Protein AF-A0A959IHV7-F1 (afdb_monomer)

Sequence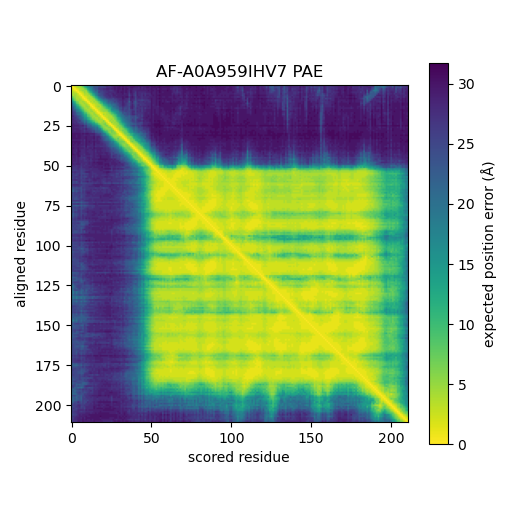 (211 aa):
MYIFSNYQVKSLLIGFLGTLFLLSSCSDSSNPGVEEAAALAAETEQMDVVGELALKNTSNDVYRYSTEIPEDWTETTHIADDGSVIINMYQEDKIASVDLPITIQSQPAIDHIDLYPKGLNTKFPYGENLRLSKYNGKVPVAGLWDEDKSRVFLLGNGEVWAYLLYPEDRPNGWEKDGFIFAQIAIDNFSSESYDEITADLKELQIWKPIA

Structure (mmCIF, N/CA/C/O backbone):
data_AF-A0A959IHV7-F1
#
_entry.id   AF-A0A959IHV7-F1
#
loop_
_atom_site.group_PDB
_atom_site.id
_atom_site.type_symbol
_atom_site.label_atom_id
_atom_site.label_alt_id
_atom_site.label_comp_id
_atom_site.label_asym_id
_atom_site.label_entity_id
_atom_site.label_seq_id
_atom_site.pdbx_PDB_ins_code
_atom_site.Cartn_x
_atom_site.Cartn_y
_atom_site.Cartn_z
_atom_site.occupancy
_atom_site.B_iso_or_equiv
_atom_site.auth_seq_id
_atom_site.auth_comp_id
_atom_site.auth_asym_id
_atom_site.auth_atom_id
_atom_site.pdbx_PDB_model_num
ATOM 1 N N . MET A 1 1 ? -0.181 27.795 21.633 1.00 45.97 1 MET A N 1
ATOM 2 C CA . MET A 1 1 ? 0.599 28.076 22.858 1.00 45.97 1 MET A CA 1
ATOM 3 C C . MET A 1 1 ? -0.199 27.536 24.026 1.00 45.97 1 MET A C 1
ATOM 5 O O . MET A 1 1 ? -1.259 28.084 24.239 1.00 45.97 1 MET A O 1
ATOM 9 N N . TYR A 1 2 ? 0.237 26.445 24.663 1.00 25.25 2 TYR A N 1
ATOM 10 C CA . TYR A 1 2 ? -0.016 26.039 26.057 1.00 25.25 2 TYR A CA 1
ATOM 11 C C . TYR A 1 2 ? 0.745 24.727 26.330 1.00 25.25 2 TYR A C 1
ATOM 13 O O . TYR A 1 2 ? 1.120 24.007 25.408 1.00 25.25 2 TYR A O 1
ATOM 21 N N . ILE A 1 3 ? 1.035 24.530 27.612 1.00 41.53 3 ILE A N 1
ATOM 22 C CA . ILE A 1 3 ? 1.997 23.633 28.265 1.00 41.53 3 ILE A CA 1
ATOM 23 C C . ILE A 1 3 ? 1.289 22.357 28.752 1.00 41.53 3 ILE A C 1
ATOM 25 O O . ILE A 1 3 ? 0.173 22.462 29.244 1.00 41.53 3 ILE A O 1
ATOM 29 N N . PHE A 1 4 ? 1.979 21.211 28.765 1.00 27.86 4 PHE A N 1
ATOM 30 C CA . PHE A 1 4 ? 1.730 20.083 29.686 1.00 27.86 4 PHE A CA 1
ATOM 31 C C . PHE A 1 4 ? 3.111 19.519 30.073 1.00 27.86 4 PHE A C 1
ATOM 33 O O . PHE A 1 4 ? 3.876 19.147 29.192 1.00 27.86 4 PHE A O 1
ATOM 40 N N . SER A 1 5 ? 3.652 19.700 31.284 1.00 29.56 5 SER A N 1
ATOM 41 C CA . SER A 1 5 ? 3.271 19.235 32.633 1.00 29.56 5 SER A CA 1
ATOM 42 C C . SER A 1 5 ? 3.217 17.711 32.787 1.00 29.56 5 SER A C 1
ATOM 44 O O . SER A 1 5 ? 2.340 17.047 32.248 1.00 29.56 5 SER A O 1
ATOM 46 N N . ASN A 1 6 ? 4.171 17.208 33.579 1.00 40.00 6 ASN A N 1
ATOM 47 C CA . ASN A 1 6 ? 4.365 15.831 34.034 1.00 40.00 6 ASN A CA 1
ATOM 48 C C . ASN A 1 6 ? 3.137 15.246 34.747 1.00 40.00 6 ASN A C 1
ATOM 50 O O . ASN A 1 6 ? 2.548 15.928 35.583 1.00 40.00 6 ASN A O 1
ATOM 54 N N . TYR A 1 7 ? 2.890 13.945 34.559 1.00 31.47 7 TYR A N 1
ATOM 55 C CA . TYR A 1 7 ? 2.256 13.099 35.574 1.00 31.47 7 TYR A CA 1
ATOM 56 C C . TYR A 1 7 ? 2.937 11.723 35.645 1.00 31.47 7 TYR A C 1
ATOM 58 O O . TYR A 1 7 ? 2.931 10.942 34.700 1.00 31.47 7 TYR A O 1
ATOM 66 N N . GLN A 1 8 ? 3.539 11.460 36.805 1.00 41.00 8 GLN A N 1
ATOM 67 C CA . GLN A 1 8 ? 3.890 10.140 37.320 1.00 41.00 8 GLN A CA 1
ATOM 68 C C . GLN A 1 8 ? 2.661 9.580 38.040 1.00 41.00 8 GLN A C 1
ATOM 70 O O . GLN A 1 8 ? 2.076 10.287 38.860 1.00 41.00 8 GLN A O 1
ATOM 75 N N . VAL A 1 9 ? 2.327 8.308 37.824 1.00 39.03 9 VAL A N 1
ATOM 76 C CA . VAL A 1 9 ? 1.454 7.565 38.742 1.00 39.03 9 VAL A CA 1
ATOM 77 C C . VAL A 1 9 ? 2.178 6.296 39.169 1.00 39.03 9 VAL A C 1
ATOM 79 O O . VAL A 1 9 ? 2.235 5.302 38.455 1.00 39.03 9 VAL A O 1
ATOM 82 N N . LYS A 1 10 ? 2.748 6.361 40.375 1.00 39.81 10 LYS A N 1
ATOM 83 C CA . LYS A 1 10 ? 2.958 5.193 41.228 1.00 39.81 10 LYS A CA 1
ATOM 84 C C . LYS A 1 10 ? 1.588 4.779 41.761 1.00 39.81 10 LYS A C 1
ATOM 86 O O . LYS A 1 10 ? 0.888 5.626 42.308 1.00 39.81 10 LYS A O 1
ATOM 91 N N . SER A 1 11 ? 1.247 3.497 41.682 1.00 41.91 11 SER A N 1
ATOM 92 C CA . SER A 1 11 ? 0.243 2.922 42.574 1.00 41.91 11 SER A CA 1
ATOM 93 C C . SER A 1 11 ? 0.788 1.651 43.207 1.00 41.91 11 SER A C 1
ATOM 95 O O . SER A 1 11 ? 1.311 0.759 42.544 1.00 41.91 11 SER A O 1
ATOM 97 N N . LEU A 1 12 ? 0.718 1.674 44.529 1.00 46.09 12 LEU A N 1
ATOM 98 C CA . LEU A 1 12 ? 1.180 0.728 45.522 1.00 46.09 12 LEU A CA 1
ATOM 99 C C . LEU A 1 12 ? -0.080 0.396 46.327 1.00 46.09 12 LEU A C 1
ATOM 101 O O . LEU A 1 12 ? -0.652 1.306 46.920 1.00 46.09 12 LEU A O 1
ATOM 105 N N . LEU A 1 13 ? -0.526 -0.860 46.352 1.00 41.50 13 LEU A N 1
ATOM 106 C CA . LEU A 1 13 ? -1.513 -1.334 47.330 1.00 41.50 13 LEU A CA 1
ATOM 107 C C . LEU A 1 13 ? -1.223 -2.808 47.641 1.00 41.50 13 LEU A C 1
ATOM 109 O O . LEU A 1 13 ? -1.302 -3.658 46.765 1.00 41.50 13 LEU A O 1
ATOM 113 N N . ILE A 1 14 ? -0.539 -3.058 48.760 1.00 50.06 14 ILE A N 1
ATOM 114 C CA . ILE A 1 14 ? -1.091 -3.430 50.079 1.00 50.06 14 ILE A CA 1
ATOM 115 C C . ILE A 1 14 ? -1.406 -4.928 50.131 1.00 50.06 14 ILE A C 1
ATOM 117 O O . ILE A 1 14 ? -2.449 -5.398 49.691 1.00 50.06 14 ILE A O 1
ATOM 121 N N . GLY A 1 15 ? -0.471 -5.664 50.734 1.00 40.19 15 GLY A N 1
ATOM 122 C CA . GLY A 1 15 ? -0.768 -6.940 51.360 1.00 40.19 15 GLY A CA 1
ATOM 123 C C . GLY A 1 15 ? -1.517 -6.710 52.671 1.00 40.19 15 GLY A C 1
ATOM 124 O O . GLY A 1 15 ? -1.180 -5.805 53.435 1.00 40.19 15 GLY A O 1
ATOM 125 N N . PHE A 1 16 ? -2.505 -7.559 52.942 1.00 51.59 16 PHE A N 1
ATOM 126 C CA . PHE A 1 16 ? -3.022 -7.755 54.287 1.00 51.59 16 PHE A CA 1
ATOM 127 C C . PHE A 1 16 ? -3.097 -9.248 54.595 1.00 51.59 16 PHE A C 1
ATOM 129 O O . PHE A 1 16 ? -3.676 -10.049 53.866 1.00 51.59 16 PHE A O 1
ATOM 136 N N . LEU A 1 17 ? -2.422 -9.573 55.687 1.00 50.62 17 LEU A N 1
ATOM 137 C CA . LEU A 1 17 ? -2.339 -10.839 56.386 1.00 50.62 17 LEU A CA 1
ATOM 138 C C . LEU A 1 17 ? -3.587 -10.968 57.281 1.00 50.62 17 LEU A C 1
ATOM 140 O O . LEU A 1 17 ? -3.951 -9.983 57.920 1.00 50.62 17 LEU A O 1
ATOM 144 N N . GLY A 1 18 ? -4.162 -12.165 57.435 1.00 40.41 18 GLY A N 1
ATOM 145 C CA . GLY A 1 18 ? -4.804 -12.512 58.711 1.00 40.41 18 GLY A CA 1
ATOM 146 C C . GLY A 1 18 ? -6.145 -13.254 58.696 1.00 40.41 18 GLY A C 1
ATOM 147 O O . GLY A 1 18 ? -7.202 -12.642 58.670 1.00 40.41 18 GLY A O 1
ATOM 148 N N . THR A 1 19 ? -6.032 -14.566 58.921 1.00 48.91 19 THR A N 1
ATOM 149 C CA . THR A 1 19 ? -6.685 -15.296 60.031 1.00 48.91 19 THR A CA 1
ATOM 150 C C . THR A 1 19 ? -8.164 -15.713 59.920 1.00 48.91 19 THR A C 1
ATOM 152 O O . THR A 1 19 ? -9.081 -14.975 60.254 1.00 48.91 19 THR A O 1
ATOM 155 N N . LEU A 1 20 ? -8.332 -17.001 59.588 1.00 46.75 20 LEU A N 1
ATOM 156 C CA . LEU A 1 20 ? -8.980 -18.049 60.398 1.00 46.75 20 LEU A CA 1
ATOM 157 C C . LEU A 1 20 ? -10.341 -17.723 61.056 1.00 46.75 20 LEU A C 1
ATOM 159 O O . LEU A 1 20 ? -10.396 -17.150 62.141 1.00 46.75 20 LEU A O 1
ATOM 163 N N . PHE A 1 21 ? -11.417 -18.283 60.493 1.00 48.50 21 PHE A N 1
ATOM 164 C CA . PHE A 1 21 ? -12.592 -18.693 61.266 1.00 48.50 21 PHE A CA 1
ATOM 165 C C . PHE A 1 21 ? -12.868 -20.184 61.055 1.00 48.50 21 PHE A C 1
ATOM 167 O O . PHE A 1 21 ? -12.891 -20.692 59.935 1.00 48.50 21 PHE A O 1
ATOM 174 N N . LEU A 1 22 ? -13.006 -20.871 62.185 1.00 52.06 22 LEU A N 1
ATOM 175 C CA . LEU A 1 22 ? -13.242 -22.298 62.333 1.00 52.06 22 LEU A CA 1
ATOM 176 C C . LEU A 1 22 ? -14.693 -22.666 61.993 1.00 52.06 22 LEU A C 1
ATOM 178 O O . LEU A 1 22 ? -15.633 -22.043 62.473 1.00 52.06 22 LEU A O 1
ATOM 182 N N . LEU A 1 23 ? -14.810 -23.727 61.197 1.00 57.75 23 LEU A N 1
ATOM 183 C CA . LEU A 1 23 ? -15.754 -24.847 61.273 1.00 57.75 23 LEU A CA 1
ATOM 184 C C . LEU A 1 23 ? -17.041 -24.656 62.105 1.00 57.75 23 LEU A C 1
ATOM 186 O O . LEU A 1 23 ? -17.023 -24.666 63.335 1.00 57.75 23 LEU A O 1
ATOM 190 N N . SER A 1 24 ? -18.183 -24.734 61.420 1.00 51.16 24 SER A N 1
ATOM 191 C CA . SER A 1 24 ? -19.335 -25.483 61.926 1.00 51.16 24 SER A CA 1
ATOM 192 C C . SER A 1 24 ? -19.825 -26.454 60.863 1.00 51.16 24 SER A C 1
ATOM 194 O O . SER A 1 24 ? -20.201 -26.079 59.757 1.00 51.16 24 SER A O 1
ATOM 196 N N . SER A 1 25 ? -19.736 -27.722 61.242 1.00 47.47 25 SER A N 1
ATOM 197 C CA . SER A 1 25 ? -20.226 -28.894 60.542 1.00 47.47 25 SER A CA 1
ATOM 198 C C . SER A 1 25 ? -21.749 -28.956 60.655 1.00 47.47 25 SER A C 1
ATOM 200 O O . SER A 1 25 ? -22.285 -28.904 61.761 1.00 47.47 25 SER A O 1
ATOM 202 N N . CYS A 1 26 ? -22.439 -29.124 59.533 1.00 51.66 26 CYS A N 1
ATOM 203 C CA . CYS A 1 26 ? -23.663 -29.913 59.490 1.00 51.66 26 CYS A CA 1
ATOM 204 C C . CYS A 1 26 ? -23.566 -30.828 58.277 1.00 51.66 26 CYS A C 1
ATOM 206 O O . CYS A 1 26 ? -23.638 -30.402 57.128 1.00 51.66 26 CYS A O 1
ATOM 208 N N . SER A 1 27 ? -23.321 -32.094 58.590 1.00 51.31 27 SER A N 1
ATOM 209 C CA . SER A 1 27 ? -23.552 -33.231 57.725 1.00 51.31 27 SER A CA 1
ATOM 210 C C . SER A 1 27 ? -25.030 -33.287 57.367 1.00 51.31 27 SER A C 1
ATOM 212 O O . SER A 1 27 ? -25.853 -33.464 58.265 1.00 51.31 27 SER A O 1
ATOM 214 N N . ASP A 1 28 ? -25.355 -33.232 56.082 1.00 42.47 28 ASP A N 1
ATOM 215 C CA . ASP A 1 28 ? -26.493 -34.001 55.618 1.00 42.47 28 ASP A CA 1
ATOM 216 C C . ASP A 1 28 ? -26.194 -34.665 54.280 1.00 42.47 28 ASP A C 1
ATOM 218 O O . ASP A 1 28 ? -25.441 -34.176 53.437 1.00 42.47 28 ASP A O 1
ATOM 222 N N . SER A 1 29 ? -26.690 -35.884 54.207 1.00 49.41 29 SER A N 1
ATOM 223 C CA . SER A 1 29 ? -26.333 -36.921 53.261 1.00 49.41 29 SER A CA 1
ATOM 224 C C . SER A 1 29 ? -27.076 -36.774 51.932 1.00 49.41 29 SER A C 1
ATOM 226 O O . SER A 1 29 ? -28.139 -36.169 51.866 1.00 49.41 29 SER A O 1
ATOM 228 N N . SER A 1 30 ? -26.534 -37.437 50.906 1.00 44.84 30 SER A N 1
ATOM 229 C CA . SER A 1 30 ? -27.127 -37.749 49.593 1.00 44.84 30 SER A CA 1
ATOM 230 C C . SER A 1 30 ? -27.072 -36.671 48.492 1.00 44.84 30 SER A C 1
ATOM 232 O O . SER A 1 30 ? -27.963 -3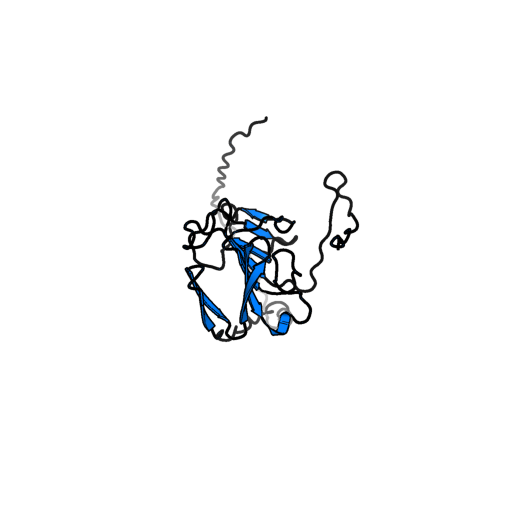5.857 48.305 1.00 44.84 30 SER A O 1
ATOM 234 N N . ASN A 1 31 ? -26.018 -36.772 47.677 1.00 47.00 31 ASN A N 1
ATOM 235 C CA . ASN A 1 31 ? -26.024 -36.480 46.236 1.00 47.00 31 ASN A CA 1
ATOM 236 C C . ASN A 1 31 ? -25.908 -37.862 45.530 1.00 47.00 31 ASN A C 1
ATOM 238 O O . ASN A 1 31 ? -25.351 -38.764 46.169 1.00 47.00 31 ASN A O 1
ATOM 242 N N . PRO A 1 32 ? -26.362 -38.097 44.277 1.00 46.50 32 PRO A N 1
ATOM 243 C CA . PRO A 1 32 ? -26.169 -37.186 43.149 1.00 46.50 32 PRO A CA 1
ATOM 244 C C . PRO A 1 32 ? -27.375 -37.040 42.200 1.00 46.50 32 PRO A C 1
ATOM 246 O O . PRO A 1 32 ? -28.071 -38.000 41.885 1.00 46.50 32 PRO A O 1
ATOM 249 N N . GLY A 1 33 ? -27.570 -35.836 41.669 1.00 38.50 33 GLY A N 1
ATOM 250 C CA . GLY A 1 33 ? -28.536 -35.587 40.596 1.00 38.50 33 GLY A CA 1
ATOM 251 C C . GLY A 1 33 ? -28.433 -34.171 40.045 1.00 38.50 33 GLY A C 1
ATOM 252 O O . GLY A 1 33 ? -29.429 -33.463 39.986 1.00 38.50 33 GLY A O 1
ATOM 253 N N . VAL A 1 34 ? -27.214 -33.733 39.722 1.00 46.78 34 VAL A N 1
ATOM 254 C CA . VAL A 1 34 ? -26.967 -32.469 39.018 1.00 46.78 34 VAL A CA 1
ATOM 255 C C . VAL A 1 34 ? -26.665 -32.824 37.569 1.00 46.78 34 VAL A C 1
ATOM 257 O O . VAL A 1 34 ? -25.540 -33.188 37.243 1.00 46.78 34 VAL A O 1
ATOM 260 N N . GLU A 1 35 ? -27.680 -32.749 36.717 1.00 53.34 35 GLU A N 1
ATOM 261 C CA . GLU A 1 35 ? -27.545 -32.908 35.268 1.00 53.34 35 GLU A CA 1
ATOM 262 C C . GLU A 1 35 ? -28.358 -31.815 34.558 1.00 53.34 35 GLU A C 1
ATOM 264 O O . GLU A 1 35 ? -29.221 -32.099 33.746 1.00 53.34 35 GLU A O 1
ATOM 269 N N . GLU A 1 36 ? -28.131 -30.542 34.905 1.00 51.19 36 GLU A N 1
ATOM 270 C CA . GLU A 1 36 ? -28.654 -29.409 34.120 1.00 51.19 36 GLU A CA 1
ATOM 271 C C . GLU A 1 36 ? -27.878 -28.109 34.410 1.00 51.19 36 GLU A C 1
ATOM 273 O O . GLU A 1 36 ? -28.415 -27.117 34.894 1.00 51.19 36 GLU A O 1
ATOM 278 N N . ALA A 1 37 ? -26.559 -28.119 34.186 1.00 45.25 37 ALA A N 1
ATOM 279 C CA . ALA A 1 37 ? -25.726 -26.908 34.262 1.00 45.25 37 ALA A CA 1
ATOM 280 C C . ALA A 1 37 ? -24.481 -26.990 33.355 1.00 45.25 37 ALA A C 1
ATOM 282 O O . ALA A 1 37 ? -23.393 -26.571 33.740 1.00 45.25 37 ALA A O 1
ATOM 283 N N . ALA A 1 38 ? -24.622 -27.563 32.155 1.00 46.28 38 ALA A N 1
ATOM 284 C CA . ALA A 1 38 ? -23.520 -27.732 31.201 1.00 46.28 38 ALA A CA 1
ATOM 285 C C . ALA A 1 38 ? -23.934 -27.418 29.750 1.00 46.28 38 ALA A C 1
ATOM 287 O O . ALA A 1 38 ? -23.576 -28.144 28.830 1.00 46.28 38 ALA A O 1
ATOM 288 N N . ALA A 1 39 ? -24.703 -26.346 29.535 1.00 46.62 39 ALA A N 1
ATOM 289 C CA . ALA A 1 39 ? -25.106 -25.902 28.192 1.00 46.62 39 ALA A CA 1
ATOM 290 C C . ALA A 1 39 ? -24.560 -24.515 27.798 1.00 46.62 39 ALA A C 1
ATOM 292 O O . ALA A 1 39 ? -25.027 -23.930 26.829 1.00 46.62 39 ALA A O 1
ATOM 293 N N . LEU A 1 40 ? -23.580 -23.969 28.530 1.00 46.59 40 LEU A N 1
ATOM 294 C CA . LEU A 1 40 ? -23.030 -22.635 28.241 1.00 46.59 40 LEU A CA 1
ATOM 295 C C . LEU A 1 40 ? -21.509 -22.559 28.443 1.00 46.59 40 LEU A C 1
ATOM 297 O O . LEU A 1 40 ? -20.992 -21.636 29.062 1.00 46.59 40 LEU A O 1
ATOM 301 N N . ALA A 1 41 ? -20.780 -23.569 27.975 1.00 53.84 41 ALA A N 1
ATOM 302 C CA . ALA A 1 41 ? -19.320 -23.535 27.954 1.00 53.84 41 ALA A CA 1
ATOM 303 C C . ALA A 1 41 ? -18.777 -24.550 26.945 1.00 53.84 41 ALA A C 1
ATOM 305 O O . ALA A 1 41 ? -18.374 -25.638 27.340 1.00 53.84 41 ALA A O 1
ATOM 306 N N . ALA A 1 42 ? -18.826 -24.209 25.656 1.00 52.09 42 ALA A N 1
ATOM 307 C CA . ALA A 1 42 ? -17.867 -24.632 24.628 1.00 52.09 42 ALA A CA 1
ATOM 308 C C . ALA A 1 42 ? -18.398 -24.229 23.246 1.00 52.09 42 ALA A C 1
ATOM 310 O O . ALA A 1 42 ? -18.671 -25.074 22.399 1.00 52.09 42 ALA A O 1
ATOM 311 N N . GLU A 1 43 ? -18.528 -22.927 22.999 1.00 47.16 43 GLU A N 1
ATOM 312 C CA . GLU A 1 43 ? -18.339 -22.444 21.633 1.00 47.16 43 GLU A CA 1
ATOM 313 C C . GLU A 1 43 ? -16.821 -22.368 21.453 1.00 47.16 43 GLU A C 1
ATOM 315 O O . GLU A 1 43 ? -16.163 -21.369 21.724 1.00 47.16 43 GLU A O 1
ATOM 320 N N . THR A 1 44 ? -16.226 -23.533 21.198 1.00 46.12 44 THR A N 1
ATOM 321 C CA . THR A 1 44 ? -14.846 -23.613 20.742 1.00 46.12 44 THR A CA 1
ATOM 322 C C . THR A 1 44 ? -14.855 -23.010 19.352 1.00 46.12 44 THR A C 1
ATOM 324 O O . THR A 1 44 ? -15.364 -23.641 18.429 1.00 46.12 44 THR A O 1
ATOM 327 N N . GLU A 1 45 ? -14.339 -21.788 19.224 1.00 52.66 45 GLU A N 1
ATOM 328 C CA . GLU A 1 45 ? -13.998 -21.211 17.930 1.00 52.66 45 GLU A CA 1
ATOM 329 C C . GLU A 1 45 ? -13.169 -22.253 17.175 1.00 52.66 45 GLU A C 1
ATOM 331 O O . GLU A 1 45 ? -12.026 -22.558 17.531 1.00 52.66 45 GLU A O 1
ATOM 336 N N . GLN A 1 46 ? -13.789 -22.883 16.176 1.00 42.19 46 GLN A N 1
ATOM 337 C CA . GLN A 1 46 ? -13.067 -23.617 15.157 1.00 42.19 46 GLN A CA 1
ATOM 338 C C . GLN A 1 46 ? -12.209 -22.573 14.454 1.00 42.19 46 GLN A C 1
ATOM 340 O O . GLN A 1 46 ? -12.685 -21.861 13.577 1.00 42.19 46 GLN A O 1
ATOM 345 N N . MET A 1 47 ? -10.951 -22.456 14.881 1.00 44.34 47 MET A N 1
ATOM 346 C CA . MET A 1 47 ? -9.915 -21.868 14.047 1.00 44.34 47 MET A CA 1
ATOM 347 C C . MET A 1 47 ? -9.943 -22.657 12.745 1.00 44.34 47 MET A C 1
ATOM 349 O O . MET A 1 47 ? -9.547 -23.828 12.719 1.00 44.34 47 MET A O 1
ATOM 353 N N . ASP A 1 48 ? -10.478 -22.033 11.700 1.00 51.06 48 ASP A N 1
ATOM 354 C CA . ASP A 1 48 ? -10.395 -22.555 10.351 1.00 51.06 48 ASP A CA 1
ATOM 355 C C . ASP A 1 48 ? -8.924 -22.871 10.093 1.00 51.06 48 ASP A C 1
ATOM 357 O O . ASP A 1 48 ? -8.034 -22.038 10.305 1.00 51.06 48 ASP A O 1
ATOM 361 N N . VAL A 1 49 ? -8.653 -24.122 9.729 1.00 50.59 49 VAL A N 1
ATOM 362 C CA . VAL A 1 49 ? -7.310 -24.544 9.353 1.00 50.59 49 VAL A CA 1
ATOM 363 C C . VAL A 1 49 ? -7.022 -23.826 8.045 1.00 50.59 49 VAL A C 1
ATOM 365 O O . VAL A 1 49 ? -7.424 -24.289 6.980 1.00 50.59 49 VAL A O 1
ATOM 368 N N . VAL A 1 50 ? -6.377 -22.662 8.144 1.00 61.88 50 VAL A N 1
ATOM 369 C CA . VAL A 1 50 ? -5.873 -21.913 6.997 1.00 61.88 50 VAL A CA 1
ATOM 370 C C . VAL A 1 50 ? -4.988 -22.882 6.223 1.00 61.88 50 VAL A C 1
ATOM 372 O O . VAL A 1 50 ? -3.946 -23.316 6.721 1.00 61.88 50 VAL A O 1
ATOM 375 N N . GLY A 1 51 ? -5.469 -23.305 5.053 1.00 69.06 51 GLY A N 1
ATOM 376 C CA . GLY A 1 51 ? -4.722 -24.179 4.163 1.00 69.06 51 GLY A CA 1
ATOM 377 C C . GLY A 1 51 ? -3.365 -23.559 3.842 1.00 69.06 51 GLY A C 1
ATOM 378 O O . GLY A 1 51 ? -3.193 -22.343 3.907 1.00 69.06 51 GLY A O 1
ATOM 379 N N . GLU A 1 52 ? -2.384 -24.398 3.525 1.00 80.81 52 GLU A N 1
ATOM 380 C CA . GLU A 1 52 ? -1.074 -23.924 3.089 1.00 80.81 52 GLU A CA 1
ATOM 381 C C . GLU A 1 52 ? -1.249 -22.999 1.873 1.00 80.81 52 GLU A C 1
ATOM 383 O O . GLU A 1 52 ? -1.756 -23.416 0.830 1.00 80.81 52 GLU A O 1
ATOM 388 N N . LEU A 1 53 ? -0.900 -21.721 2.040 1.00 86.69 53 LEU A N 1
ATOM 389 C CA . LEU A 1 53 ? -1.031 -20.712 0.996 1.00 86.69 53 LEU A CA 1
ATOM 390 C C . LEU A 1 53 ? 0.070 -20.944 -0.040 1.00 86.69 53 LEU A C 1
ATOM 392 O O . LEU A 1 53 ? 1.254 -20.830 0.279 1.00 86.69 53 LEU A O 1
ATOM 396 N N . ALA A 1 54 ? -0.311 -21.276 -1.272 1.00 93.44 54 ALA A N 1
ATOM 397 C CA . ALA A 1 54 ? 0.640 -21.406 -2.366 1.00 93.44 54 ALA A CA 1
ATOM 398 C C . ALA A 1 54 ? 1.164 -20.017 -2.762 1.00 93.44 54 ALA A C 1
ATOM 400 O O . ALA A 1 54 ? 0.380 -19.104 -3.033 1.00 93.44 54 ALA A O 1
ATOM 401 N N . LEU A 1 55 ? 2.489 -19.860 -2.784 1.00 95.50 55 LEU A N 1
ATOM 402 C CA . LEU A 1 55 ? 3.168 -18.596 -3.064 1.00 95.50 55 LEU A CA 1
ATOM 403 C C . LEU A 1 55 ? 3.987 -18.688 -4.353 1.00 95.50 55 LEU A C 1
ATOM 405 O O . LEU A 1 55 ? 4.646 -19.695 -4.616 1.00 95.50 55 LEU A O 1
ATOM 409 N N . LYS A 1 56 ? 4.023 -17.592 -5.112 1.00 95.56 56 LYS A N 1
ATOM 410 C CA . LYS A 1 56 ? 4.922 -17.394 -6.252 1.00 95.56 56 LYS A CA 1
ATOM 411 C C . LYS A 1 56 ? 5.830 -16.193 -6.033 1.00 95.56 56 LYS A C 1
ATOM 413 O O . LYS A 1 56 ? 5.434 -15.185 -5.456 1.00 95.56 56 LYS A O 1
ATOM 418 N N . ASN A 1 57 ? 7.044 -16.294 -6.561 1.00 96.69 57 ASN A N 1
ATOM 419 C CA . ASN A 1 57 ? 7.989 -15.186 -6.581 1.00 96.69 57 ASN A CA 1
ATOM 420 C C . ASN A 1 57 ? 7.652 -14.214 -7.716 1.00 96.69 57 ASN A C 1
ATOM 422 O O . ASN A 1 57 ? 7.447 -14.633 -8.856 1.00 96.69 57 ASN A O 1
ATOM 426 N N . THR A 1 58 ? 7.671 -12.922 -7.412 1.00 94.81 58 THR A N 1
ATOM 427 C CA . THR A 1 58 ? 7.648 -11.830 -8.388 1.00 94.81 58 THR A CA 1
ATOM 428 C C . THR A 1 58 ? 8.799 -10.865 -8.119 1.00 94.81 58 THR A C 1
ATOM 430 O O . THR A 1 58 ? 9.259 -10.709 -6.982 1.00 94.81 58 THR A O 1
ATOM 433 N N . SER A 1 59 ? 9.304 -10.228 -9.169 1.00 94.69 59 SER A N 1
ATOM 434 C CA . SER A 1 59 ? 10.379 -9.250 -9.065 1.00 94.69 59 SER A CA 1
ATOM 435 C C . SER A 1 59 ? 10.296 -8.208 -10.169 1.00 94.69 59 SER A C 1
ATOM 437 O O . SER A 1 59 ? 9.789 -8.452 -11.264 1.00 94.69 59 SER A O 1
ATOM 439 N N . ASN A 1 60 ? 10.841 -7.029 -9.881 1.00 92.88 60 ASN A N 1
ATOM 440 C CA . ASN A 1 60 ? 10.881 -5.926 -10.824 1.00 92.88 60 ASN A CA 1
ATOM 441 C C . ASN A 1 60 ? 12.257 -5.265 -10.799 1.00 92.88 60 ASN A C 1
ATOM 443 O O . ASN A 1 60 ? 12.655 -4.633 -9.818 1.00 92.88 60 ASN A O 1
ATOM 447 N N . ASP A 1 61 ? 12.980 -5.377 -11.910 1.00 93.06 61 ASP A N 1
ATOM 448 C CA . ASP A 1 61 ? 14.335 -4.837 -12.028 1.00 93.06 61 ASP A CA 1
ATOM 449 C C . ASP A 1 61 ? 14.384 -3.309 -12.124 1.00 93.06 61 ASP A C 1
ATOM 451 O O . ASP A 1 61 ? 15.418 -2.711 -11.816 1.00 93.06 61 ASP A O 1
ATOM 455 N N . VAL A 1 62 ? 13.291 -2.662 -12.540 1.00 93.81 62 VAL A N 1
ATOM 456 C CA . VAL A 1 62 ? 13.218 -1.199 -12.660 1.00 93.81 62 VAL A CA 1
ATOM 457 C C . VAL A 1 62 ? 13.113 -0.565 -11.275 1.00 93.81 62 VAL A C 1
ATOM 459 O O . VAL A 1 62 ? 13.859 0.366 -10.971 1.00 93.81 62 VAL A O 1
ATOM 462 N N . TYR A 1 63 ? 12.243 -1.109 -10.423 1.00 94.12 63 TYR A N 1
ATOM 463 C CA . TYR A 1 63 ? 11.979 -0.602 -9.069 1.00 94.12 63 TYR A CA 1
ATOM 464 C C . TYR A 1 63 ? 12.648 -1.418 -7.959 1.00 94.12 63 TYR A C 1
ATOM 466 O O . TYR A 1 63 ? 12.413 -1.162 -6.778 1.00 94.12 63 TYR A O 1
ATOM 474 N N . ARG A 1 64 ? 13.495 -2.378 -8.347 1.00 93.50 64 ARG A N 1
ATOM 475 C CA . ARG A 1 64 ? 14.427 -3.129 -7.495 1.00 93.50 64 ARG A CA 1
ATOM 476 C C . ARG A 1 64 ? 13.772 -3.773 -6.275 1.00 93.50 64 ARG A C 1
ATOM 478 O O . ARG A 1 64 ? 14.348 -3.750 -5.190 1.00 93.50 64 ARG A O 1
ATOM 485 N N . TYR A 1 65 ? 12.605 -4.379 -6.469 1.00 90.69 65 TYR A N 1
ATOM 486 C CA . TYR A 1 65 ? 11.973 -5.218 -5.453 1.00 90.69 65 TYR A CA 1
ATOM 487 C C . TYR A 1 65 ? 11.886 -6.675 -5.911 1.00 90.69 65 TYR A C 1
ATOM 489 O O . TYR A 1 65 ? 11.911 -6.986 -7.104 1.00 90.69 65 TYR A O 1
ATOM 497 N N . SER A 1 66 ? 11.778 -7.558 -4.924 1.00 92.44 66 SER A N 1
ATOM 498 C CA . SER A 1 66 ? 11.456 -8.972 -5.077 1.00 92.44 66 SER A CA 1
ATOM 499 C C . SER A 1 66 ? 10.580 -9.361 -3.897 1.00 92.44 66 SER A C 1
ATOM 501 O O . SER A 1 66 ? 10.891 -8.983 -2.767 1.00 92.44 66 SER A O 1
ATOM 503 N N . THR A 1 67 ? 9.497 -10.085 -4.148 1.00 91.88 67 THR A N 1
ATOM 504 C CA . THR A 1 67 ? 8.571 -10.529 -3.103 1.00 91.88 67 THR A CA 1
ATOM 505 C C . THR A 1 67 ? 7.905 -11.841 -3.493 1.00 91.88 67 THR A C 1
ATOM 507 O O . THR A 1 67 ? 7.900 -12.228 -4.661 1.00 91.88 67 THR A O 1
ATOM 510 N N . GLU A 1 68 ? 7.327 -12.508 -2.50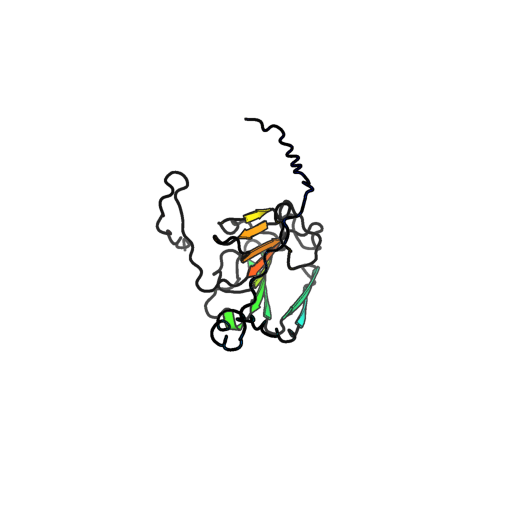5 1.00 93.88 68 GLU A N 1
ATOM 511 C CA . GLU A 1 68 ? 6.389 -13.602 -2.711 1.00 93.88 68 GLU A CA 1
ATOM 512 C C . GLU A 1 68 ? 4.964 -13.050 -2.613 1.00 93.88 68 GLU A C 1
ATOM 514 O O . GLU A 1 68 ? 4.673 -12.229 -1.741 1.00 93.88 68 GLU A O 1
ATOM 519 N N . ILE A 1 69 ? 4.094 -13.469 -3.529 1.00 94.44 69 ILE A N 1
ATOM 520 C CA . ILE A 1 69 ? 2.654 -13.186 -3.507 1.00 94.44 69 ILE A CA 1
ATOM 521 C C . ILE A 1 69 ? 1.882 -14.498 -3.658 1.00 94.44 69 ILE A C 1
ATOM 523 O O . ILE A 1 69 ? 2.447 -15.465 -4.179 1.00 94.44 69 ILE A O 1
ATOM 527 N N . PRO A 1 70 ? 0.611 -14.563 -3.239 1.00 94.38 70 PRO A N 1
ATOM 528 C CA . PRO A 1 70 ? -0.207 -15.746 -3.479 1.00 94.38 70 PRO A CA 1
ATOM 529 C C . PRO A 1 70 ? -0.279 -16.104 -4.972 1.00 94.38 70 PRO A C 1
ATOM 531 O O . PRO A 1 70 ? -0.235 -15.230 -5.843 1.00 94.38 70 PRO A O 1
ATOM 534 N N . GLU A 1 71 ? -0.342 -17.397 -5.293 1.00 95.00 71 GLU A N 1
ATOM 535 C CA . GLU A 1 71 ? -0.326 -17.861 -6.689 1.00 95.00 71 GLU A CA 1
ATOM 536 C C . GLU A 1 71 ? -1.486 -17.306 -7.527 1.00 95.00 71 GLU A C 1
ATOM 538 O O . GLU A 1 71 ? -1.307 -17.036 -8.720 1.00 95.00 71 GLU A O 1
ATOM 543 N N . ASP A 1 72 ? -2.638 -17.096 -6.896 1.00 93.19 72 ASP A N 1
ATOM 544 C CA . ASP A 1 72 ? -3.869 -16.545 -7.464 1.00 93.19 72 ASP A CA 1
ATOM 545 C C . ASP A 1 72 ? -3.885 -15.008 -7.550 1.00 93.19 72 ASP A C 1
ATOM 547 O O . ASP A 1 72 ? -4.826 -14.432 -8.095 1.00 93.19 72 ASP A O 1
ATOM 551 N N . TRP A 1 73 ? -2.838 -14.328 -7.068 1.00 95.62 73 TRP A N 1
ATOM 552 C CA . TRP A 1 73 ? -2.701 -12.877 -7.207 1.00 95.62 73 TRP A CA 1
ATOM 553 C C . TRP A 1 73 ? -2.024 -12.491 -8.518 1.00 95.62 73 TRP A C 1
ATOM 555 O O . TRP A 1 73 ? -1.084 -13.140 -8.973 1.00 95.62 73 TRP A O 1
ATOM 565 N N . THR A 1 74 ? -2.433 -11.373 -9.094 1.00 95.25 74 THR A N 1
ATOM 566 C CA . THR A 1 74 ? -1.849 -10.784 -10.299 1.00 95.25 74 THR A CA 1
ATOM 567 C C . THR A 1 74 ? -1.099 -9.505 -9.941 1.00 95.25 74 THR A C 1
ATOM 569 O O . THR A 1 74 ? -1.546 -8.732 -9.098 1.00 95.25 74 THR A O 1
ATOM 572 N N . GLU A 1 75 ? 0.055 -9.289 -10.581 1.00 96.31 75 GLU A N 1
ATOM 573 C CA . GLU A 1 75 ? 0.818 -8.041 -10.508 1.00 96.31 75 GLU A CA 1
ATOM 574 C C . GLU A 1 75 ? 0.615 -7.241 -11.801 1.00 96.31 75 GLU A C 1
ATOM 576 O O . GLU A 1 75 ? 0.821 -7.766 -12.899 1.00 96.31 75 GLU A O 1
ATOM 581 N N . THR A 1 76 ? 0.257 -5.962 -11.691 1.00 95.69 76 THR A N 1
ATOM 582 C CA . THR A 1 76 ? 0.219 -5.031 -12.827 1.00 95.69 76 THR A CA 1
ATOM 583 C C . THR A 1 76 ? 1.031 -3.778 -12.532 1.00 95.69 76 THR A C 1
ATOM 585 O O . THR A 1 76 ? 1.092 -3.308 -11.403 1.00 95.69 76 THR A O 1
ATOM 588 N N . THR A 1 77 ? 1.665 -3.210 -13.560 1.00 96.25 77 THR A N 1
ATOM 589 C CA . THR A 1 77 ? 2.364 -1.919 -13.473 1.00 96.25 77 THR A CA 1
ATOM 590 C C . THR A 1 77 ? 1.668 -0.908 -14.371 1.00 96.25 77 THR A C 1
ATOM 592 O O . THR A 1 77 ? 1.525 -1.133 -15.574 1.00 96.25 77 THR A O 1
ATOM 595 N N . HIS A 1 78 ? 1.290 0.228 -13.798 1.00 95.50 78 HIS A N 1
ATOM 596 C CA . HIS A 1 78 ? 0.647 1.337 -14.485 1.00 95.50 78 HIS A CA 1
ATOM 597 C C . HIS A 1 78 ? 1.513 2.588 -14.384 1.00 95.50 78 HIS A C 1
ATOM 599 O O . HIS A 1 78 ? 1.998 2.946 -13.310 1.00 95.50 78 HIS A O 1
ATOM 605 N N . ILE A 1 79 ? 1.701 3.256 -15.521 1.00 93.81 79 ILE A N 1
ATOM 606 C CA . ILE A 1 79 ? 2.435 4.516 -15.622 1.00 93.81 79 ILE A CA 1
ATOM 607 C C . ILE A 1 79 ? 1.459 5.557 -16.165 1.00 93.81 79 ILE A C 1
ATOM 609 O O . ILE A 1 79 ? 0.941 5.390 -17.267 1.00 93.81 79 ILE A O 1
ATOM 613 N N . ALA A 1 80 ? 1.187 6.594 -15.378 1.00 87.94 80 ALA A N 1
ATOM 614 C CA . ALA A 1 80 ? 0.320 7.699 -15.768 1.00 87.94 80 ALA A CA 1
ATOM 615 C C . ALA A 1 80 ? 1.063 8.719 -16.651 1.00 87.94 80 ALA A C 1
ATOM 617 O O . ALA A 1 80 ? 2.296 8.737 -16.703 1.00 87.94 80 ALA A O 1
ATOM 618 N N . ASP A 1 81 ? 0.314 9.596 -17.326 1.00 86.69 81 ASP A N 1
ATOM 619 C CA . ASP A 1 81 ? 0.861 10.612 -18.242 1.00 86.69 81 ASP A CA 1
ATOM 620 C C . ASP A 1 81 ? 1.781 11.629 -17.544 1.00 86.69 81 ASP A C 1
ATOM 622 O O . ASP A 1 81 ? 2.705 12.166 -18.157 1.00 86.69 81 ASP A O 1
ATOM 626 N N . ASP A 1 82 ? 1.564 11.876 -16.250 1.00 86.25 82 ASP A N 1
ATOM 627 C CA . ASP A 1 82 ? 2.428 12.713 -15.407 1.00 86.25 82 ASP A CA 1
ATOM 628 C C . ASP A 1 82 ? 3.696 11.978 -14.929 1.00 86.25 82 ASP A C 1
ATOM 630 O O . ASP A 1 82 ? 4.537 12.543 -14.226 1.00 86.25 82 ASP A O 1
ATOM 634 N N . GLY A 1 83 ? 3.858 10.719 -15.340 1.00 88.75 83 GLY A N 1
ATOM 635 C CA . GLY A 1 83 ? 4.973 9.860 -14.992 1.00 88.75 83 GLY A CA 1
ATOM 636 C C . GLY A 1 83 ? 4.840 9.178 -13.634 1.00 88.75 83 GLY A C 1
ATOM 637 O O . GLY A 1 83 ? 5.794 8.487 -13.255 1.00 88.75 83 GLY A O 1
ATOM 638 N N . SER A 1 84 ? 3.724 9.338 -12.910 1.00 90.50 84 SER A N 1
ATOM 639 C CA . SER A 1 84 ? 3.436 8.564 -11.698 1.00 90.50 84 SER A CA 1
ATOM 640 C C . SER A 1 84 ? 3.357 7.074 -12.009 1.00 90.50 84 SER A C 1
ATOM 642 O O . SER A 1 84 ? 2.948 6.665 -13.094 1.00 90.5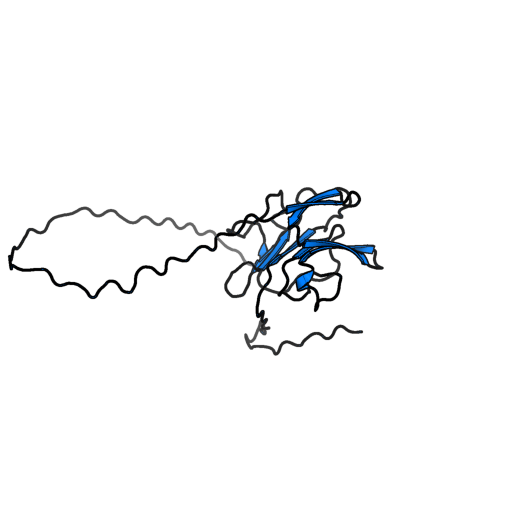0 84 SER A O 1
ATOM 644 N N . VAL A 1 85 ? 3.788 6.258 -11.049 1.00 94.88 85 VAL A N 1
ATOM 645 C CA . VAL A 1 85 ? 3.880 4.804 -11.200 1.00 94.88 85 VAL A CA 1
ATOM 646 C C . VAL A 1 85 ? 3.139 4.148 -10.054 1.00 94.88 85 VAL A C 1
ATOM 648 O O . VAL A 1 85 ? 3.392 4.485 -8.896 1.00 94.88 85 VAL A O 1
ATOM 651 N N . ILE A 1 86 ? 2.275 3.200 -10.397 1.00 95.88 86 ILE A N 1
ATOM 652 C CA . ILE A 1 86 ? 1.546 2.358 -9.455 1.00 95.88 86 ILE A CA 1
ATOM 653 C C . ILE A 1 86 ? 1.774 0.911 -9.866 1.00 95.88 86 ILE A C 1
ATOM 655 O O . ILE A 1 86 ? 1.610 0.566 -11.037 1.00 95.88 86 ILE A O 1
ATOM 659 N N . ILE A 1 87 ? 2.172 0.078 -8.915 1.00 97.19 87 ILE A N 1
ATOM 660 C CA . ILE A 1 87 ? 2.300 -1.362 -9.116 1.00 97.19 87 ILE A CA 1
ATOM 661 C C . ILE A 1 87 ? 1.302 -2.023 -8.181 1.00 97.19 87 ILE A C 1
ATOM 663 O O . ILE A 1 87 ? 1.481 -1.943 -6.969 1.00 97.19 87 ILE A O 1
ATOM 667 N N . ASN A 1 88 ? 0.253 -2.620 -8.735 1.00 96.75 88 ASN A N 1
ATOM 668 C CA . ASN A 1 88 ? -0.807 -3.262 -7.968 1.00 96.75 88 ASN A CA 1
ATOM 669 C C . ASN A 1 88 ? -0.548 -4.769 -7.894 1.00 96.75 88 ASN A C 1
ATOM 671 O O . ASN A 1 88 ? -0.192 -5.381 -8.899 1.00 96.75 88 ASN A O 1
ATOM 675 N N . MET A 1 89 ? -0.778 -5.366 -6.730 1.00 96.62 89 MET A N 1
ATOM 676 C CA . MET A 1 89 ? -0.828 -6.809 -6.503 1.00 96.62 89 MET A CA 1
ATOM 677 C C . MET A 1 89 ? -2.190 -7.128 -5.881 1.00 96.62 89 MET A C 1
ATOM 679 O O . MET A 1 89 ? -2.506 -6.586 -4.823 1.00 96.62 89 MET A O 1
ATOM 683 N N . TYR A 1 90 ? -3.010 -7.950 -6.537 1.00 95.06 90 TYR A N 1
ATOM 684 C CA . TYR A 1 90 ? -4.411 -8.183 -6.142 1.00 95.06 90 TYR A CA 1
ATOM 685 C C . TYR A 1 90 ? -4.951 -9.523 -6.665 1.00 95.06 90 TYR A C 1
ATOM 687 O O . TYR A 1 90 ? -4.372 -10.110 -7.576 1.00 95.06 90 TYR A O 1
ATOM 695 N N . GLN A 1 91 ? -6.090 -9.988 -6.141 1.00 92.75 91 GLN A N 1
ATOM 696 C CA . GLN A 1 91 ? -6.802 -11.175 -6.651 1.00 92.75 91 GLN A CA 1
ATOM 697 C C . GLN A 1 91 ? -7.608 -10.852 -7.920 1.00 92.75 91 GLN A C 1
ATOM 699 O O . GLN A 1 91 ? -8.502 -10.001 -7.902 1.00 92.75 91 GLN A O 1
ATOM 704 N N . GLU A 1 92 ? -7.317 -11.533 -9.032 1.00 86.88 92 GLU A N 1
ATOM 705 C CA . GLU A 1 92 ? -7.905 -11.214 -10.344 1.00 86.88 92 GLU A CA 1
ATOM 706 C C . GLU A 1 92 ? -9.418 -11.506 -10.435 1.00 86.88 92 GLU A C 1
ATOM 708 O O . GLU A 1 92 ? -10.156 -10.829 -11.149 1.00 86.88 92 GLU A O 1
ATOM 713 N N . ASP A 1 93 ? -9.928 -12.476 -9.679 1.00 85.06 93 ASP A N 1
ATOM 714 C CA . ASP A 1 93 ? -11.356 -12.810 -9.656 1.00 85.06 93 ASP A CA 1
ATOM 715 C C . ASP A 1 93 ? -12.209 -11.776 -8.893 1.00 85.06 93 ASP A C 1
ATOM 717 O O . ASP A 1 93 ? -13.424 -11.703 -9.099 1.00 85.06 93 ASP A O 1
ATOM 721 N N . LYS A 1 94 ? -11.583 -10.939 -8.052 1.00 81.31 94 LYS A N 1
ATOM 722 C CA . LYS A 1 94 ? -12.247 -9.897 -7.246 1.00 81.31 94 LYS A CA 1
ATOM 723 C C . LYS A 1 94 ? -12.337 -8.532 -7.927 1.00 81.31 94 LYS A C 1
ATOM 725 O O . LYS A 1 94 ? -13.066 -7.668 -7.449 1.00 81.31 94 LYS A O 1
ATOM 730 N N . ILE A 1 95 ? -11.647 -8.325 -9.049 1.00 81.69 95 ILE A N 1
ATOM 731 C CA . ILE A 1 95 ? -11.545 -7.012 -9.715 1.00 81.69 95 ILE A CA 1
ATOM 732 C C . ILE A 1 95 ? -12.592 -6.768 -10.816 1.00 81.69 95 ILE A C 1
ATOM 734 O O . ILE A 1 95 ? -12.650 -5.683 -11.384 1.00 81.69 95 ILE A O 1
ATOM 738 N N . ALA A 1 96 ? -13.499 -7.706 -11.104 1.00 76.56 96 ALA A N 1
ATOM 739 C CA . ALA A 1 96 ? -14.471 -7.557 -12.202 1.00 76.56 96 ALA A CA 1
ATOM 740 C C . ALA A 1 96 ? -15.325 -6.262 -12.163 1.00 76.56 96 ALA A C 1
ATOM 742 O O . ALA A 1 96 ? -15.885 -5.866 -13.185 1.00 76.56 96 ALA A O 1
ATOM 743 N N . SER A 1 97 ? -15.434 -5.604 -11.004 1.00 74.62 97 SER A N 1
ATOM 744 C CA . SER A 1 97 ? -16.171 -4.351 -10.795 1.00 74.62 97 SER A CA 1
ATOM 745 C C . SER A 1 97 ? -15.304 -3.142 -10.412 1.00 74.62 97 SER A C 1
ATOM 747 O O . SER A 1 97 ? -15.857 -2.137 -9.962 1.00 74.62 97 SER A O 1
ATOM 749 N N . VAL A 1 98 ? -13.975 -3.223 -10.538 1.00 81.62 98 VAL A N 1
ATOM 750 C CA . VAL A 1 98 ? -13.050 -2.140 -10.166 1.00 81.62 98 VAL A CA 1
ATOM 751 C C . VAL A 1 98 ? -12.200 -1.714 -11.358 1.00 81.62 98 VAL A C 1
ATOM 753 O O . VAL A 1 98 ? -11.624 -2.537 -12.065 1.00 81.62 98 VAL A O 1
ATOM 756 N N . ASP A 1 99 ? -12.136 -0.401 -11.574 1.00 87.00 99 ASP A N 1
ATOM 757 C CA . ASP A 1 99 ? -11.318 0.196 -12.625 1.00 87.00 99 ASP A CA 1
ATOM 758 C C . ASP A 1 99 ? -9.828 0.098 -12.270 1.00 87.00 99 ASP A C 1
ATOM 760 O O . ASP A 1 99 ? -9.424 0.355 -11.136 1.00 87.00 99 ASP A O 1
ATOM 764 N N . LEU A 1 100 ? -9.003 -0.242 -13.264 1.00 89.38 100 LEU A N 1
ATOM 765 C CA . LEU A 1 100 ? -7.546 -0.223 -13.147 1.00 89.38 100 LEU A CA 1
ATOM 766 C C . LEU A 1 100 ? -6.963 1.143 -13.562 1.00 89.38 100 LEU A C 1
ATOM 768 O O . LEU A 1 100 ? -7.452 1.738 -14.527 1.00 89.38 100 LEU A O 1
ATOM 772 N N . PRO A 1 101 ? -5.864 1.607 -12.932 1.00 91.75 101 PRO A N 1
ATOM 773 C CA . PRO A 1 101 ? -5.169 0.982 -11.800 1.00 91.75 101 PRO A CA 1
ATOM 774 C C . PRO A 1 101 ? -5.980 1.042 -10.504 1.00 91.75 101 PRO A C 1
ATOM 776 O O . PRO A 1 101 ? -6.688 2.021 -10.264 1.00 91.75 101 PRO A O 1
ATOM 779 N N . ILE A 1 102 ? -5.789 0.047 -9.632 1.00 91.25 102 ILE A N 1
ATOM 780 C CA . ILE A 1 102 ? -6.245 0.175 -8.246 1.00 91.25 102 ILE A CA 1
ATOM 781 C C . ILE A 1 102 ? -5.457 1.335 -7.628 1.00 91.25 102 ILE A C 1
ATOM 783 O O . ILE A 1 102 ? -4.238 1.454 -7.767 1.00 91.25 102 ILE A O 1
ATOM 787 N N . THR A 1 103 ? -6.178 2.249 -7.000 1.00 90.62 103 THR A N 1
ATOM 788 C CA . THR A 1 103 ? -5.604 3.346 -6.222 1.00 90.62 103 THR A CA 1
ATOM 789 C C . THR A 1 103 ? -5.933 3.198 -4.745 1.00 90.62 103 THR A C 1
ATOM 791 O O . THR A 1 103 ? -6.947 2.597 -4.397 1.00 90.62 103 THR A O 1
ATOM 794 N N . ILE A 1 104 ? -5.186 3.891 -3.887 1.00 89.12 104 ILE A N 1
ATOM 795 C CA . ILE A 1 104 ? -5.505 4.043 -2.458 1.00 89.12 104 ILE A CA 1
ATOM 796 C C . ILE A 1 104 ? -6.920 4.591 -2.156 1.00 89.12 104 ILE A C 1
ATOM 798 O O . ILE A 1 104 ? -7.335 4.593 -1.004 1.00 89.12 104 ILE A O 1
ATOM 802 N N . GLN A 1 105 ? -7.643 5.126 -3.150 1.00 86.06 105 GLN A N 1
ATOM 803 C CA . GLN A 1 105 ? -9.024 5.620 -3.018 1.00 86.06 105 GLN A CA 1
ATOM 804 C C . GLN A 1 105 ? -10.061 4.631 -3.579 1.00 86.06 105 GLN A C 1
ATOM 806 O O . GLN A 1 105 ? -11.239 4.972 -3.694 1.00 86.06 105 GLN A O 1
ATOM 811 N N . SER A 1 106 ? -9.630 3.439 -3.998 1.00 82.88 106 SER A N 1
ATOM 812 C CA . SER A 1 106 ? -10.512 2.422 -4.576 1.00 82.88 106 SER A CA 1
ATOM 813 C C . SER A 1 106 ? -11.459 1.849 -3.533 1.00 82.88 106 SER A C 1
ATOM 815 O O . SER A 1 106 ? -11.362 2.125 -2.338 1.00 82.88 106 SER A O 1
ATOM 817 N N . GLN A 1 107 ? -12.406 1.040 -4.000 1.00 80.50 107 GLN A N 1
ATOM 818 C CA . GLN A 1 107 ? -13.382 0.415 -3.123 1.00 80.50 107 GLN A CA 1
ATOM 819 C C . GLN A 1 107 ? -12.678 -0.441 -2.048 1.00 80.50 107 GLN A C 1
ATOM 821 O O . GLN A 1 107 ? -11.764 -1.204 -2.370 1.00 80.50 107 GLN A O 1
ATOM 826 N N . PRO A 1 108 ? -13.122 -0.363 -0.782 1.00 84.12 108 PRO A N 1
ATOM 827 C CA . PRO A 1 108 ? -12.500 -1.075 0.333 1.00 84.12 108 PRO A CA 1
ATOM 828 C C . PRO A 1 108 ? -12.741 -2.591 0.302 1.00 84.12 108 PRO A C 1
ATOM 830 O O . PRO A 1 108 ? -12.169 -3.310 1.104 1.00 84.12 108 PRO A O 1
ATOM 833 N N . ALA A 1 109 ? -13.563 -3.094 -0.622 1.00 87.00 109 ALA A N 1
ATOM 834 C CA . ALA A 1 109 ? -13.966 -4.499 -0.709 1.00 87.00 109 ALA A CA 1
ATOM 835 C C . ALA A 1 109 ? -12.931 -5.427 -1.385 1.00 87.00 109 ALA A C 1
ATOM 837 O O . ALA A 1 109 ? -13.262 -6.558 -1.728 1.00 87.00 109 ALA A O 1
ATOM 838 N N . ILE A 1 110 ? -11.705 -4.956 -1.636 1.00 90.00 110 ILE A N 1
ATOM 839 C CA . ILE A 1 110 ? -10.660 -5.736 -2.316 1.00 90.00 110 ILE A CA 1
ATOM 840 C C . ILE A 1 110 ? -9.364 -5.693 -1.510 1.00 90.00 110 ILE A C 1
ATOM 842 O O . ILE A 1 110 ? -8.860 -4.608 -1.204 1.00 90.00 110 ILE A O 1
ATOM 846 N N . ASP A 1 111 ? -8.807 -6.874 -1.243 1.00 92.75 111 ASP A N 1
ATOM 847 C CA . ASP A 1 111 ? -7.449 -7.044 -0.734 1.00 92.75 111 ASP A CA 1
ATOM 848 C C . ASP A 1 111 ? -6.448 -6.685 -1.827 1.00 92.75 111 ASP A C 1
ATOM 850 O O . ASP A 1 111 ? -6.489 -7.241 -2.931 1.00 92.75 111 ASP A O 1
ATOM 854 N N . HIS A 1 112 ? -5.534 -5.769 -1.526 1.00 95.00 112 HIS A N 1
ATOM 855 C CA . HIS A 1 112 ? -4.485 -5.413 -2.471 1.00 95.00 112 HIS A CA 1
ATOM 856 C C . HIS A 1 112 ? -3.259 -4.820 -1.788 1.00 95.00 112 HIS A C 1
ATOM 858 O O . HIS A 1 112 ? -3.319 -4.269 -0.685 1.00 95.00 112 HIS A O 1
ATOM 864 N N . ILE A 1 113 ? -2.131 -4.925 -2.485 1.00 96.06 113 ILE A N 1
ATOM 865 C CA . ILE A 1 113 ? -0.879 -4.261 -2.141 1.00 96.06 113 ILE A CA 1
ATOM 866 C C . ILE A 1 113 ? -0.473 -3.398 -3.328 1.00 96.06 113 ILE A C 1
ATOM 868 O O . ILE A 1 113 ? -0.274 -3.895 -4.433 1.00 96.06 113 ILE A O 1
ATOM 872 N N . ASP A 1 114 ? -0.290 -2.114 -3.069 1.00 95.81 114 ASP A N 1
ATOM 873 C CA . ASP A 1 114 ? 0.121 -1.128 -4.049 1.00 95.81 114 ASP A CA 1
ATOM 874 C C . ASP A 1 114 ? 1.496 -0.581 -3.694 1.00 95.81 114 ASP A C 1
ATOM 876 O O . ASP A 1 114 ? 1.737 -0.095 -2.585 1.00 95.81 114 ASP A O 1
ATOM 880 N N . LEU A 1 115 ? 2.411 -0.603 -4.654 1.00 96.62 115 LEU A N 1
ATOM 881 C CA . LEU A 1 115 ? 3.687 0.084 -4.541 1.00 96.62 115 LEU A CA 1
ATOM 882 C C . LEU A 1 115 ? 3.579 1.387 -5.326 1.00 96.62 115 LEU A C 1
ATOM 884 O O . LEU A 1 115 ? 3.213 1.399 -6.504 1.00 96.62 115 LEU A O 1
ATOM 888 N N . TYR A 1 116 ? 3.990 2.475 -4.684 1.00 97.00 116 TYR A N 1
ATOM 889 C CA . TYR A 1 116 ? 4.100 3.801 -5.276 1.00 97.00 116 TYR A CA 1
ATOM 890 C C . TYR A 1 116 ? 5.561 4.240 -5.244 1.00 97.00 116 TYR A C 1
ATOM 892 O O . TYR A 1 116 ? 5.935 5.037 -4.383 1.00 97.00 116 TYR A O 1
ATOM 900 N N . PRO A 1 117 ? 6.424 3.766 -6.166 1.00 97.00 117 PRO A N 1
ATOM 901 C CA . PRO A 1 117 ? 7.850 4.084 -6.123 1.00 97.00 117 PRO A CA 1
ATOM 902 C C . PRO A 1 117 ? 8.137 5.585 -6.185 1.00 97.00 117 PRO A C 1
ATOM 904 O O . PRO A 1 117 ? 9.118 6.047 -5.614 1.00 97.00 117 PRO A O 1
ATOM 907 N N . LYS A 1 118 ? 7.272 6.360 -6.848 1.00 95.75 118 LYS A N 1
ATOM 908 C CA . LYS A 1 118 ? 7.399 7.820 -6.977 1.00 95.75 118 LYS A CA 1
ATOM 909 C C . LYS A 1 118 ? 6.542 8.616 -5.987 1.00 95.75 118 LYS A C 1
ATOM 911 O O . LYS A 1 118 ? 6.521 9.839 -6.038 1.00 95.75 118 LYS A O 1
ATOM 916 N N . GLY A 1 119 ? 5.837 7.931 -5.089 1.00 94.81 119 GLY A N 1
ATOM 917 C CA . GLY A 1 119 ? 4.854 8.542 -4.202 1.00 94.81 119 GLY A CA 1
ATOM 918 C C . GLY A 1 119 ? 3.556 8.936 -4.912 1.00 94.81 119 GLY A C 1
ATOM 919 O O . GLY A 1 119 ? 3.302 8.561 -6.058 1.00 94.81 119 GLY A O 1
ATOM 920 N N . LEU A 1 120 ? 2.723 9.694 -4.197 1.00 88.88 120 LEU A N 1
ATOM 921 C CA . LEU A 1 120 ? 1.441 10.207 -4.676 1.00 88.88 120 LEU A CA 1
ATOM 922 C C . LEU A 1 120 ? 1.389 11.726 -4.550 1.00 88.88 120 LEU A C 1
ATOM 924 O O . LEU A 1 120 ? 1.749 12.289 -3.519 1.00 88.88 120 LEU A O 1
ATOM 928 N N . ASN A 1 121 ? 0.829 12.364 -5.576 1.00 81.12 121 ASN A N 1
ATOM 929 C CA . ASN A 1 121 ? 0.486 13.789 -5.567 1.00 81.12 121 ASN A CA 1
ATOM 930 C C . ASN A 1 121 ? -0.962 14.042 -5.106 1.00 81.12 121 ASN A C 1
ATOM 932 O O . ASN A 1 121 ? -1.469 15.161 -5.193 1.00 81.12 121 ASN A O 1
ATOM 936 N N . THR A 1 122 ? -1.648 12.999 -4.638 1.00 79.25 122 THR A N 1
ATOM 937 C CA . THR A 1 122 ? -3.039 13.040 -4.185 1.00 79.25 122 THR A CA 1
ATOM 938 C C . THR A 1 122 ? -3.117 12.939 -2.666 1.00 79.25 122 THR A C 1
ATOM 940 O O . THR A 1 122 ? -2.124 12.729 -1.970 1.00 79.25 122 THR A O 1
ATOM 943 N N . LYS A 1 123 ? -4.325 13.100 -2.126 1.00 84.81 123 LYS A N 1
ATOM 944 C CA . LYS A 1 123 ? -4.566 12.894 -0.697 1.00 84.81 123 LYS A CA 1
ATOM 945 C C . LYS A 1 123 ? -4.645 11.402 -0.370 1.00 84.81 123 LYS A C 1
ATOM 947 O O . LYS A 1 123 ? -5.120 10.610 -1.184 1.00 84.81 123 LYS A O 1
ATOM 952 N N . PHE A 1 124 ? -4.210 11.063 0.840 1.00 89.50 124 PHE A N 1
ATOM 953 C CA . PHE A 1 124 ? -4.395 9.746 1.451 1.00 89.50 124 PHE A CA 1
ATOM 954 C C . PHE A 1 124 ? -5.862 9.499 1.823 1.00 89.50 124 PHE A C 1
ATOM 956 O O . PHE A 1 124 ? -6.648 10.455 1.822 1.00 89.50 124 PHE A O 1
ATOM 963 N N . PRO A 1 125 ? -6.250 8.249 2.140 1.00 87.31 125 PRO A N 1
ATOM 964 C CA . PRO A 1 125 ? -7.586 7.964 2.638 1.00 87.31 125 PRO A CA 1
ATOM 965 C C . PRO A 1 125 ? -7.904 8.814 3.866 1.00 87.31 125 PRO A C 1
ATOM 967 O O . PRO A 1 125 ? -7.039 9.107 4.697 1.00 87.31 125 PRO A O 1
ATOM 970 N N . TYR A 1 126 ? -9.162 9.222 3.963 1.00 84.19 126 TYR A N 1
ATOM 971 C CA . TYR A 1 126 ? -9.680 9.901 5.140 1.00 84.19 126 TYR A CA 1
ATOM 972 C C . TYR A 1 126 ? -10.102 8.873 6.187 1.00 84.19 126 TYR A C 1
ATOM 974 O O . TYR A 1 126 ? -10.566 7.790 5.842 1.00 84.19 126 TYR A O 1
ATOM 982 N N . GLY A 1 127 ? -9.976 9.230 7.462 1.00 85.75 127 GLY A N 1
ATOM 983 C CA . GLY A 1 127 ? -10.395 8.380 8.571 1.00 85.75 127 GLY A CA 1
ATOM 984 C C . GLY A 1 127 ? -9.398 8.381 9.719 1.00 85.75 127 GLY A C 1
ATOM 985 O O . GLY A 1 127 ? -8.350 9.040 9.668 1.00 85.75 127 GLY A O 1
ATOM 986 N N . GLU A 1 128 ? -9.741 7.634 10.764 1.00 91.12 128 GLU A N 1
ATOM 987 C CA . GLU A 1 128 ? -8.856 7.439 11.899 1.00 91.12 128 GLU A CA 1
ATOM 988 C C . GLU A 1 128 ? -7.596 6.692 11.458 1.00 91.12 128 GLU A C 1
ATOM 990 O O . GLU A 1 128 ? -7.634 5.685 10.751 1.00 91.12 128 GLU A O 1
ATOM 995 N N . ASN A 1 129 ? -6.449 7.232 11.847 1.00 95.94 129 ASN A N 1
ATOM 996 C CA . ASN A 1 129 ? -5.167 6.610 11.596 1.00 95.94 129 ASN A CA 1
ATOM 997 C C . ASN A 1 129 ? -4.180 6.984 12.693 1.00 95.94 129 ASN A C 1
ATOM 999 O O . ASN A 1 129 ? -4.241 8.065 13.285 1.00 95.94 129 ASN A O 1
ATOM 1003 N N . LEU A 1 130 ? -3.236 6.085 12.931 1.00 97.50 130 LEU A N 1
ATOM 1004 C CA . LEU A 1 130 ? -2.135 6.287 13.855 1.00 97.50 130 LEU A CA 1
ATOM 1005 C C . LEU A 1 130 ? -0.825 6.337 13.084 1.00 97.50 130 LEU A C 1
ATOM 1007 O O . LEU A 1 130 ? -0.644 5.644 12.083 1.00 97.50 130 LEU A O 1
ATOM 1011 N N . ARG A 1 131 ? 0.129 7.126 13.586 1.00 97.75 131 ARG A N 1
ATOM 1012 C CA . ARG A 1 131 ? 1.530 6.927 13.202 1.00 97.75 131 ARG A CA 1
ATOM 1013 C C . ARG A 1 131 ? 1.951 5.533 13.622 1.00 97.75 131 ARG A C 1
ATOM 1015 O O . ARG A 1 131 ? 1.563 5.089 14.704 1.00 97.75 131 ARG A O 1
ATOM 1022 N N . LEU A 1 132 ? 2.786 4.892 12.816 1.00 97.19 132 LEU A N 1
ATOM 1023 C CA . LEU A 1 132 ? 3.273 3.564 13.158 1.00 97.19 132 LEU A CA 1
ATOM 1024 C C . LEU A 1 132 ? 4.028 3.572 14.502 1.00 97.19 132 LEU A C 1
ATOM 1026 O O . LEU A 1 132 ? 3.780 2.701 15.326 1.00 97.19 132 LEU A O 1
ATOM 1030 N N . SER A 1 133 ? 4.779 4.639 14.809 1.00 97.06 133 SER A N 1
ATOM 1031 C CA . SER A 1 133 ? 5.461 4.843 16.107 1.00 97.06 133 SER A CA 1
ATOM 1032 C C . SER A 1 133 ? 4.527 4.955 17.327 1.00 97.06 133 SER A C 1
ATOM 1034 O O . SER A 1 133 ? 4.978 5.028 18.474 1.00 97.06 133 SER A O 1
ATOM 1036 N N . LYS A 1 134 ? 3.210 5.040 17.103 1.00 97.44 134 LYS A N 1
ATOM 1037 C CA . LYS A 1 134 ? 2.160 5.102 18.134 1.00 97.44 134 LYS A CA 1
ATOM 1038 C C . LYS A 1 134 ? 1.228 3.894 18.111 1.00 97.44 134 LYS A C 1
ATOM 1040 O O . LYS A 1 134 ? 0.368 3.791 18.983 1.00 97.44 134 LYS A O 1
ATOM 1045 N N . TYR A 1 135 ? 1.378 3.007 17.134 1.00 97.06 135 TYR A N 1
ATOM 1046 C CA . TYR A 1 135 ? 0.576 1.804 17.024 1.00 97.06 135 TYR A CA 1
ATOM 1047 C C . TYR A 1 135 ? 1.190 0.697 17.885 1.00 97.06 135 TYR A C 1
ATOM 1049 O O . TYR A 1 135 ? 2.329 0.297 17.679 1.00 97.06 135 TYR A O 1
ATOM 1057 N N . ASN A 1 136 ? 0.431 0.199 18.863 1.00 95.00 136 ASN A N 1
ATOM 1058 C CA . ASN A 1 136 ? 0.901 -0.848 19.779 1.00 95.00 136 ASN A CA 1
ATOM 1059 C C . ASN A 1 136 ? 0.666 -2.274 19.247 1.00 95.00 136 ASN A C 1
ATOM 1061 O O . ASN A 1 136 ? 1.019 -3.241 19.922 1.00 95.00 136 ASN A O 1
ATOM 1065 N N . GLY A 1 137 ? 0.020 -2.421 18.087 1.00 92.19 137 GLY A N 1
ATOM 1066 C CA . GLY A 1 137 ? -0.211 -3.723 17.469 1.00 92.19 137 GLY A CA 1
ATOM 1067 C C . GLY A 1 137 ? 0.965 -4.187 16.610 1.00 92.19 137 GLY A C 1
ATOM 1068 O O . GLY A 1 137 ? 1.966 -3.495 16.434 1.00 92.19 137 GLY A O 1
ATOM 1069 N N . LYS A 1 138 ? 0.836 -5.389 16.046 1.00 90.44 138 LYS A N 1
ATOM 1070 C CA . LYS A 1 138 ? 1.849 -5.969 15.160 1.00 90.44 138 LYS A CA 1
ATOM 1071 C C . LYS A 1 138 ? 1.620 -5.504 13.720 1.00 90.44 138 LYS A C 1
ATOM 1073 O O . LYS A 1 138 ? 0.497 -5.561 13.227 1.00 90.44 138 LYS A O 1
ATOM 1078 N N . VAL A 1 139 ? 2.684 -5.088 13.039 1.00 91.94 139 VAL A N 1
ATOM 1079 C CA . VAL A 1 139 ? 2.675 -4.934 11.577 1.00 91.94 139 VAL A CA 1
ATOM 1080 C C . VAL A 1 139 ? 2.877 -6.320 10.959 1.00 91.94 139 VAL A C 1
ATOM 1082 O O . VAL A 1 139 ? 3.830 -7.007 11.340 1.00 91.94 139 VAL A O 1
ATOM 1085 N N . PRO A 1 140 ? 2.011 -6.768 10.034 1.00 86.81 140 PRO A N 1
ATOM 1086 C CA . PRO A 1 140 ? 2.050 -8.130 9.501 1.00 86.81 140 PRO A CA 1
ATOM 1087 C C . PRO A 1 140 ? 3.207 -8.379 8.520 1.00 86.81 140 PRO A C 1
ATOM 1089 O O . PRO A 1 140 ? 3.303 -9.465 7.960 1.00 86.81 140 PRO A O 1
ATOM 1092 N N . VAL A 1 141 ? 4.107 -7.412 8.334 1.00 84.88 141 VAL A N 1
ATOM 1093 C CA . VAL A 1 141 ? 5.256 -7.507 7.434 1.00 84.88 141 VAL A CA 1
ATOM 1094 C C . VAL A 1 141 ? 6.537 -7.068 8.141 1.00 84.88 141 VAL A C 1
ATOM 1096 O O . VAL A 1 141 ? 6.582 -6.047 8.833 1.00 84.88 141 VAL A O 1
ATOM 1099 N N . ALA A 1 142 ? 7.592 -7.864 7.972 1.00 85.12 142 ALA A N 1
ATOM 1100 C CA . ALA A 1 142 ? 8.923 -7.521 8.450 1.00 85.12 142 ALA A CA 1
ATOM 1101 C C . ALA A 1 142 ? 9.554 -6.462 7.535 1.00 85.12 142 ALA A C 1
ATOM 1103 O O . ALA A 1 142 ? 9.488 -6.570 6.314 1.00 85.12 142 ALA A O 1
ATOM 1104 N N . GLY A 1 143 ? 10.193 -5.456 8.122 1.00 85.75 143 GLY A N 1
ATOM 1105 C CA . GLY A 1 143 ? 10.894 -4.416 7.379 1.00 85.75 143 GLY A CA 1
ATOM 1106 C C . GLY A 1 143 ? 11.404 -3.316 8.298 1.00 85.75 143 GLY A C 1
ATOM 1107 O O . GLY A 1 143 ? 11.008 -3.236 9.461 1.00 85.75 143 GLY A O 1
ATOM 1108 N N . LEU A 1 144 ? 12.303 -2.490 7.766 1.00 92.00 144 LEU A N 1
ATOM 1109 C CA . LEU A 1 144 ? 12.703 -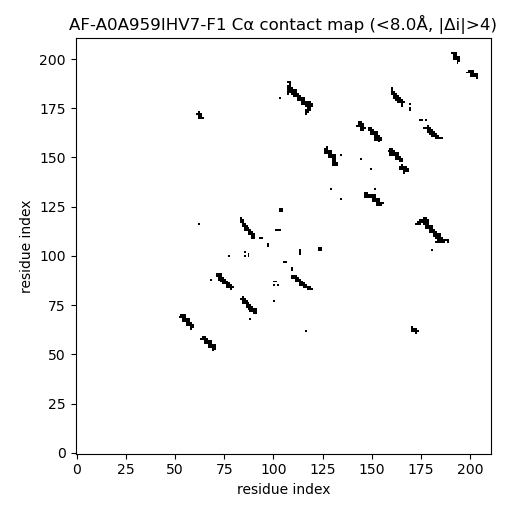1.233 8.389 1.00 92.00 144 LEU A CA 1
ATOM 1110 C C . LEU A 1 144 ? 11.810 -0.135 7.813 1.00 92.00 144 LEU A C 1
ATOM 1112 O O . LEU A 1 144 ? 11.914 0.207 6.632 1.00 92.00 144 LEU A O 1
ATOM 1116 N N . TRP A 1 145 ? 10.884 0.355 8.631 1.00 95.81 145 TRP A N 1
ATOM 1117 C CA . TRP A 1 145 ? 9.879 1.338 8.240 1.00 95.81 145 TRP A CA 1
ATOM 1118 C C . TRP A 1 145 ? 10.184 2.682 8.901 1.00 95.81 145 TRP A C 1
ATOM 1120 O O . TRP A 1 145 ? 10.510 2.733 10.084 1.00 95.81 145 TRP A O 1
ATOM 1130 N N . ASP A 1 146 ? 10.007 3.785 8.174 1.00 97.19 146 ASP A N 1
ATOM 1131 C CA . ASP A 1 146 ? 9.957 5.122 8.771 1.00 97.19 146 ASP A CA 1
ATOM 1132 C C . ASP A 1 146 ? 8.675 5.210 9.611 1.00 97.19 146 ASP A C 1
ATOM 1134 O O . ASP A 1 146 ? 7.580 5.459 9.092 1.00 97.19 146 ASP A O 1
ATOM 1138 N N . GLU A 1 147 ? 8.791 4.941 10.912 1.00 96.44 147 GLU A N 1
ATOM 1139 C CA . GLU A 1 147 ? 7.641 4.824 11.810 1.00 96.44 147 GLU A CA 1
ATOM 1140 C C . GLU A 1 147 ? 6.868 6.143 11.994 1.00 96.44 147 GLU A C 1
ATOM 1142 O O . GLU A 1 147 ? 5.683 6.138 12.346 1.00 96.44 147 GLU A O 1
ATOM 1147 N N . ASP A 1 148 ? 7.517 7.284 11.748 1.00 96.38 148 ASP A N 1
ATOM 1148 C CA . ASP A 1 148 ? 6.917 8.608 11.902 1.00 96.38 148 ASP A CA 1
ATOM 1149 C C . ASP A 1 148 ? 6.149 9.056 10.657 1.00 96.38 148 ASP A C 1
ATOM 1151 O O . ASP A 1 148 ? 5.176 9.817 10.772 1.00 96.38 148 ASP A O 1
ATOM 1155 N N . LYS A 1 149 ? 6.537 8.582 9.468 1.00 96.50 149 LYS A N 1
ATOM 1156 C CA . LYS A 1 149 ? 5.787 8.791 8.219 1.00 96.50 149 LYS A CA 1
ATOM 1157 C C . LYS A 1 149 ? 4.764 7.706 7.934 1.00 96.50 149 LYS A C 1
ATOM 1159 O O . LYS A 1 149 ? 3.715 8.016 7.374 1.00 96.50 149 LYS A O 1
ATOM 1164 N N . SER A 1 150 ? 5.035 6.477 8.354 1.00 97.38 150 SER A N 1
ATOM 1165 C CA . SER A 1 150 ? 4.125 5.353 8.155 1.00 97.38 150 SER A CA 1
ATOM 1166 C C . SER A 1 150 ? 2.842 5.525 8.969 1.00 97.38 150 SER A C 1
ATOM 1168 O O . SER A 1 150 ? 2.824 6.187 10.018 1.00 97.38 150 SER A O 1
ATOM 1170 N N . ARG A 1 151 ? 1.741 4.973 8.459 1.00 97.56 151 ARG A N 1
ATOM 1171 C CA . ARG A 1 151 ? 0.409 5.055 9.063 1.00 97.56 151 ARG A CA 1
ATOM 1172 C C . ARG A 1 151 ? -0.256 3.690 9.122 1.00 97.56 151 ARG A C 1
ATOM 1174 O O . ARG A 1 151 ? -0.079 2.865 8.231 1.00 97.56 151 ARG A O 1
ATOM 1181 N N . VAL A 1 152 ? -1.062 3.512 10.159 1.00 97.69 152 VAL A N 1
ATOM 1182 C CA . VAL A 1 152 ? -2.004 2.403 10.313 1.00 97.69 152 VAL A CA 1
ATOM 1183 C C . VAL A 1 152 ? -3.400 3.006 10.311 1.00 97.69 152 VAL A C 1
ATOM 1185 O O . VAL A 1 152 ? -3.679 3.871 11.142 1.00 97.69 152 VAL A O 1
ATOM 1188 N N . PHE A 1 153 ? -4.241 2.605 9.363 1.00 95.56 153 PHE A N 1
ATOM 1189 C CA . PHE A 1 153 ? -5.609 3.096 9.230 1.00 95.56 153 PHE A CA 1
ATOM 1190 C C . PHE A 1 153 ? -6.569 2.177 9.970 1.00 95.56 153 PHE A C 1
ATOM 1192 O O . PHE A 1 153 ? -6.486 0.953 9.845 1.00 95.56 153 PHE A O 1
ATOM 1199 N N . LEU A 1 154 ? -7.464 2.789 10.742 1.00 94.25 154 LEU A N 1
ATOM 1200 C CA . LEU A 1 154 ? -8.379 2.100 11.637 1.00 94.25 154 LEU A CA 1
ATOM 1201 C C . LEU A 1 154 ? -9.829 2.310 11.199 1.00 94.25 154 LEU A C 1
ATOM 1203 O O . LEU A 1 154 ? -10.200 3.364 10.676 1.00 94.25 154 LEU A O 1
ATOM 1207 N N . LEU A 1 155 ? -10.637 1.279 11.410 1.00 91.69 155 LEU A N 1
ATOM 1208 C CA . LEU A 1 155 ? -12.088 1.333 11.358 1.00 91.69 155 LEU A CA 1
ATOM 1209 C C . LEU A 1 155 ? -12.623 1.982 12.638 1.00 91.69 155 LEU A C 1
ATOM 1211 O O . LEU A 1 155 ? -11.919 2.083 13.642 1.00 91.69 155 LEU A O 1
ATOM 1215 N N . GLY A 1 156 ? -13.898 2.380 12.636 1.00 86.31 156 GLY A N 1
ATOM 1216 C CA . GLY A 1 156 ? -14.530 2.995 13.813 1.00 86.31 156 GLY A CA 1
ATOM 1217 C C . GLY A 1 156 ? -14.595 2.080 15.046 1.00 86.31 156 GLY A C 1
ATOM 1218 O O . GLY A 1 156 ? -14.744 2.563 16.164 1.00 86.31 156 GLY A O 1
ATOM 1219 N N . ASN A 1 157 ? -14.457 0.763 14.861 1.00 87.94 157 ASN A N 1
ATOM 1220 C CA . ASN A 1 157 ? -14.337 -0.223 15.941 1.00 87.94 157 ASN A CA 1
ATOM 1221 C C . ASN A 1 157 ? -12.880 -0.430 16.420 1.00 87.94 157 ASN A C 1
ATOM 1223 O O . ASN A 1 157 ? -12.646 -1.234 17.320 1.00 87.94 157 ASN A O 1
ATOM 1227 N N . GLY A 1 158 ? -11.909 0.283 15.840 1.00 91.38 158 GLY A N 1
ATOM 1228 C CA . GLY A 1 158 ? -10.483 0.197 16.157 1.00 91.38 158 GLY A CA 1
ATOM 1229 C C . GLY A 1 158 ? -9.709 -0.887 15.400 1.00 91.38 158 GLY A C 1
ATOM 1230 O O . GLY A 1 158 ? -8.500 -1.003 15.601 1.00 91.38 158 GLY A O 1
ATOM 1231 N N . GLU A 1 159 ? -10.357 -1.674 14.538 1.00 92.94 159 GLU A N 1
ATOM 1232 C CA . GLU A 1 159 ? -9.679 -2.690 13.727 1.00 92.94 159 GLU A CA 1
ATOM 1233 C C . GLU A 1 159 ? -8.855 -2.054 12.608 1.00 92.94 159 GLU A C 1
ATOM 1235 O O . GLU A 1 159 ? -9.231 -1.030 12.039 1.00 92.94 159 GLU A O 1
ATOM 1240 N N . VAL A 1 160 ? -7.718 -2.664 12.274 1.00 95.19 160 VAL A N 1
ATOM 1241 C CA . VAL A 1 160 ? -6.881 -2.189 11.169 1.00 95.19 160 VAL A CA 1
ATOM 1242 C C . VAL A 1 160 ? -7.484 -2.621 9.842 1.00 95.19 160 VAL A C 1
ATOM 1244 O O . VAL A 1 160 ? -7.758 -3.803 9.660 1.00 95.19 160 VAL A O 1
ATOM 1247 N N . TRP A 1 161 ? -7.597 -1.690 8.896 1.00 94.69 161 TRP A N 1
ATOM 1248 C CA . TRP A 1 161 ? -8.012 -2.013 7.526 1.00 94.69 161 TRP A CA 1
ATOM 1249 C C . TRP A 1 161 ? -6.973 -1.677 6.459 1.00 94.69 161 TRP A C 1
ATOM 1251 O O . TRP A 1 161 ? -7.046 -2.201 5.352 1.00 94.69 161 TRP A O 1
ATOM 1261 N N . ALA A 1 162 ? -5.988 -0.829 6.768 1.00 96.19 162 ALA A N 1
ATOM 1262 C CA . ALA A 1 162 ? -4.894 -0.573 5.842 1.00 96.19 162 ALA A CA 1
ATOM 1263 C C . ALA A 1 162 ? -3.605 -0.121 6.530 1.00 96.19 162 ALA A C 1
ATOM 1265 O O . ALA A 1 162 ? -3.599 0.434 7.633 1.00 96.19 162 ALA A O 1
ATOM 1266 N N . TYR A 1 163 ? -2.502 -0.302 5.812 1.00 97.31 163 TYR A N 1
ATOM 1267 C CA . TYR A 1 163 ? -1.176 0.172 6.173 1.00 97.31 163 TYR A CA 1
ATOM 1268 C C . TYR A 1 163 ? -0.617 1.046 5.054 1.00 97.31 163 TYR A C 1
ATOM 1270 O O . TYR A 1 163 ? -0.642 0.665 3.889 1.00 97.31 163 TYR A O 1
ATOM 1278 N N . LEU A 1 164 ? -0.053 2.194 5.420 1.00 97.06 164 LEU A N 1
ATOM 1279 C CA . LEU A 1 164 ? 0.778 3.021 4.546 1.00 97.06 164 LEU A CA 1
ATOM 1280 C C . LEU A 1 164 ? 2.198 2.985 5.098 1.00 97.06 164 LEU A C 1
ATOM 1282 O O . LEU A 1 164 ? 2.469 3.554 6.156 1.00 97.06 164 LEU A O 1
ATOM 1286 N N . LEU A 1 165 ? 3.093 2.299 4.402 1.00 97.38 165 LEU A N 1
ATOM 1287 C CA . LEU A 1 165 ? 4.434 1.981 4.871 1.00 97.38 165 LEU A CA 1
ATOM 1288 C C . LEU A 1 165 ? 5.472 2.695 4.013 1.00 97.38 165 LEU A C 1
ATOM 1290 O O . LEU A 1 165 ? 5.576 2.469 2.808 1.00 97.38 165 LEU A O 1
ATOM 1294 N N . TYR A 1 166 ? 6.264 3.545 4.653 1.00 97.25 166 TYR A N 1
ATOM 1295 C CA . TYR A 1 166 ? 7.431 4.166 4.041 1.00 97.25 166 TYR A CA 1
ATOM 1296 C C . TYR A 1 166 ? 8.666 3.352 4.425 1.00 97.25 166 TYR A C 1
ATOM 1298 O O . TYR A 1 166 ? 8.950 3.248 5.619 1.00 97.25 166 TYR A O 1
ATOM 1306 N N . PRO A 1 167 ? 9.415 2.784 3.465 1.00 95.50 167 PRO A N 1
ATOM 1307 C CA . PRO A 1 167 ? 10.699 2.160 3.765 1.00 95.50 167 PRO A CA 1
ATOM 1308 C C . PRO A 1 167 ? 11.660 3.181 4.387 1.00 95.50 167 PRO A C 1
ATOM 1310 O O . PRO A 1 167 ? 11.778 4.299 3.877 1.00 95.50 167 PRO A O 1
ATOM 1313 N N . GLU A 1 168 ? 12.348 2.805 5.468 1.00 94.94 168 GLU A N 1
ATOM 1314 C CA . GLU A 1 168 ? 13.405 3.632 6.070 1.00 94.94 168 GLU A CA 1
ATOM 1315 C C . GLU A 1 168 ? 14.550 3.824 5.062 1.00 94.94 168 GLU A C 1
ATOM 1317 O O . GLU A 1 168 ? 14.912 4.953 4.720 1.00 94.94 168 GLU A O 1
ATOM 1322 N N . ASP A 1 169 ? 15.008 2.708 4.488 1.00 92.12 169 ASP A N 1
ATOM 1323 C CA . ASP A 1 169 ? 15.912 2.666 3.345 1.00 92.12 169 ASP A CA 1
ATOM 1324 C C . ASP A 1 169 ? 15.132 2.330 2.075 1.00 92.12 169 ASP A C 1
ATOM 1326 O O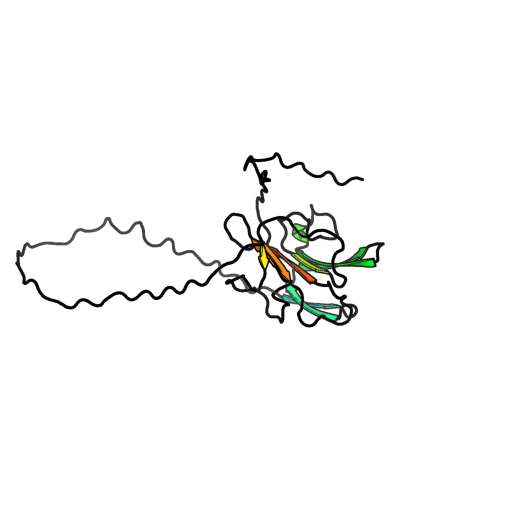 . ASP A 1 169 ? 14.643 1.217 1.870 1.00 92.12 169 ASP A O 1
ATOM 1330 N N . ARG A 1 170 ? 15.006 3.320 1.192 1.00 91.06 170 ARG A N 1
ATOM 1331 C CA . ARG A 1 170 ? 14.246 3.161 -0.048 1.00 91.06 170 ARG A CA 1
ATOM 1332 C C . ARG A 1 170 ? 15.009 2.319 -1.074 1.00 91.06 170 ARG A C 1
ATOM 1334 O O . ARG A 1 170 ? 16.207 2.555 -1.266 1.00 91.06 170 ARG A O 1
ATOM 1341 N N . PRO A 1 171 ? 14.327 1.426 -1.815 1.00 90.44 171 PRO A N 1
ATOM 1342 C CA . PRO A 1 171 ? 14.947 0.729 -2.930 1.00 90.44 171 PRO A CA 1
ATOM 1343 C C . PRO A 1 171 ? 15.422 1.699 -4.019 1.00 90.44 171 PRO A C 1
ATOM 1345 O O . PRO A 1 171 ? 14.866 2.779 -4.233 1.00 90.44 171 PRO A O 1
ATOM 1348 N N . ASN A 1 172 ? 16.448 1.294 -4.762 1.00 90.94 172 ASN A N 1
ATOM 1349 C CA . ASN A 1 172 ? 16.888 2.045 -5.934 1.00 90.94 172 ASN A CA 1
ATOM 1350 C C . ASN A 1 172 ? 15.742 2.158 -6.954 1.00 90.94 172 ASN A C 1
ATOM 1352 O O . ASN A 1 172 ? 15.072 1.175 -7.255 1.00 90.94 172 ASN A O 1
ATOM 1356 N N . GLY A 1 173 ? 15.547 3.357 -7.507 1.00 90.19 173 GLY A N 1
ATOM 1357 C CA . GLY A 1 173 ? 14.422 3.655 -8.403 1.00 90.19 173 GLY A CA 1
ATOM 1358 C C . GLY A 1 173 ? 13.190 4.223 -7.693 1.00 90.19 173 GLY A C 1
ATOM 1359 O O . GLY A 1 173 ? 12.244 4.612 -8.374 1.00 90.19 173 GLY A O 1
ATOM 1360 N N . TRP A 1 174 ? 13.212 4.320 -6.358 1.00 96.31 174 TRP A N 1
ATOM 1361 C CA . TRP A 1 174 ? 12.168 4.976 -5.576 1.00 96.31 174 TRP A CA 1
ATOM 1362 C C . TRP A 1 174 ? 12.547 6.421 -5.244 1.00 96.31 174 TRP A C 1
ATOM 1364 O O . TRP A 1 174 ? 13.692 6.733 -4.900 1.00 96.31 174 TRP A O 1
ATOM 1374 N N . GLU A 1 175 ? 11.567 7.311 -5.322 1.00 95.50 175 GLU A N 1
ATOM 1375 C CA . GLU A 1 175 ? 11.695 8.710 -4.937 1.00 95.50 175 GLU A CA 1
ATOM 1376 C C . GLU A 1 175 ? 11.502 8.906 -3.438 1.00 95.50 175 GLU A C 1
ATOM 1378 O O . GLU A 1 175 ? 11.157 7.986 -2.697 1.00 95.50 175 GLU A O 1
ATOM 1383 N N . LYS A 1 176 ? 11.736 10.139 -2.972 1.00 93.50 176 LYS A N 1
ATOM 1384 C CA . LYS A 1 176 ? 11.773 10.446 -1.544 1.00 93.50 176 LYS A CA 1
ATOM 1385 C C . LYS A 1 176 ? 10.513 10.022 -0.796 1.00 93.50 176 LYS A C 1
ATOM 1387 O O . LYS A 1 176 ? 10.615 9.552 0.340 1.00 93.50 176 LYS A O 1
ATOM 1392 N N . ASP A 1 177 ? 9.382 10.207 -1.456 1.00 94.69 177 ASP A N 1
ATOM 1393 C CA . ASP A 1 177 ? 8.052 10.005 -0.909 1.00 94.69 177 ASP A CA 1
ATOM 1394 C C . ASP A 1 177 ? 7.405 8.724 -1.452 1.00 94.69 177 ASP A C 1
ATOM 1396 O O . ASP A 1 177 ? 6.188 8.590 -1.387 1.00 94.69 177 ASP A O 1
ATOM 1400 N N . GLY A 1 178 ? 8.204 7.782 -1.970 1.00 96.69 178 GLY A N 1
ATOM 1401 C CA . GLY A 1 178 ? 7.719 6.465 -2.363 1.00 96.69 178 GLY A CA 1
ATOM 1402 C C . GLY A 1 178 ? 7.323 5.602 -1.163 1.00 96.69 178 GLY A C 1
ATOM 1403 O O . GLY A 1 178 ? 7.983 5.636 -0.121 1.00 96.69 178 GLY A O 1
ATOM 1404 N N . PHE A 1 179 ? 6.241 4.839 -1.305 1.00 96.69 179 PHE A N 1
ATOM 1405 C CA . PHE A 1 179 ? 5.647 4.054 -0.219 1.00 96.69 179 PHE A CA 1
ATOM 1406 C C . PHE A 1 179 ? 4.934 2.799 -0.733 1.00 96.69 179 PHE A C 1
ATOM 1408 O O . PHE A 1 179 ? 4.737 2.619 -1.935 1.00 96.69 179 PHE A O 1
ATOM 1415 N N . ILE A 1 180 ? 4.542 1.945 0.207 1.00 96.50 180 ILE A N 1
ATOM 1416 C CA . ILE A 1 180 ? 3.684 0.780 -0.001 1.00 96.50 180 ILE A CA 1
ATOM 1417 C C . ILE A 1 180 ? 2.352 1.053 0.693 1.00 96.50 180 ILE A C 1
ATOM 1419 O O . ILE A 1 180 ? 2.338 1.515 1.835 1.00 96.50 180 ILE A O 1
ATOM 1423 N N . PHE A 1 181 ? 1.242 0.784 0.021 1.00 96.62 181 PHE A N 1
ATOM 1424 C CA . PHE A 1 181 ? -0.083 0.765 0.622 1.00 96.62 181 PHE A CA 1
ATOM 1425 C C . PHE A 1 181 ? -0.617 -0.661 0.581 1.00 96.62 181 PHE A C 1
ATOM 1427 O O . PHE A 1 181 ? -0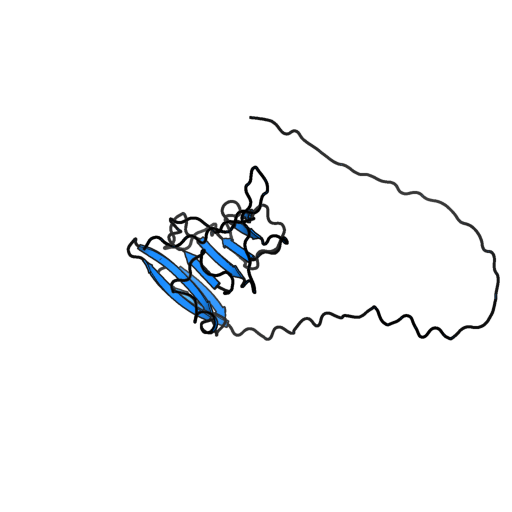.584 -1.294 -0.464 1.00 96.62 181 PHE A O 1
ATOM 1434 N N . ALA A 1 182 ? -1.063 -1.187 1.713 1.00 96.06 182 ALA A N 1
ATOM 1435 C CA . ALA A 1 182 ? -1.659 -2.513 1.793 1.00 96.06 182 ALA A CA 1
ATOM 1436 C C . ALA A 1 182 ? -3.042 -2.384 2.417 1.00 96.06 182 ALA A C 1
ATOM 1438 O O . ALA A 1 182 ? -3.156 -1.881 3.537 1.00 96.06 182 ALA A O 1
ATOM 1439 N N . GLN A 1 183 ? -4.065 -2.830 1.697 1.00 95.25 183 GLN A N 1
ATOM 1440 C CA . GLN A 1 183 ? -5.455 -2.792 2.125 1.00 95.25 183 GLN A CA 1
ATOM 1441 C C . GLN A 1 183 ? -5.963 -4.205 2.387 1.00 95.25 183 GLN A C 1
ATOM 1443 O O . GLN A 1 183 ? -5.725 -5.113 1.591 1.00 95.25 183 GLN A O 1
ATOM 1448 N N . ILE A 1 184 ? -6.693 -4.346 3.489 1.00 94.31 184 ILE A N 1
ATOM 1449 C CA . ILE A 1 184 ? -7.472 -5.532 3.829 1.00 94.31 184 ILE A CA 1
ATOM 1450 C C . ILE A 1 184 ? -8.905 -5.288 3.354 1.00 94.31 184 ILE A C 1
ATOM 1452 O O . ILE A 1 184 ? -9.463 -4.218 3.611 1.00 94.31 184 ILE A O 1
ATOM 1456 N N . ALA A 1 185 ? -9.492 -6.259 2.660 1.00 91.81 185 ALA A N 1
ATOM 1457 C CA . ALA A 1 185 ? -10.861 -6.204 2.186 1.00 91.81 185 ALA A CA 1
ATOM 1458 C C . ALA A 1 185 ? -11.828 -6.025 3.359 1.00 91.81 185 ALA A C 1
ATOM 1460 O O . ALA A 1 185 ? -11.778 -6.743 4.359 1.00 91.81 185 ALA A O 1
ATOM 1461 N N . ILE A 1 186 ? -12.738 -5.070 3.211 1.00 88.56 186 ILE A N 1
ATOM 1462 C CA . ILE A 1 186 ? -13.802 -4.794 4.165 1.00 88.56 186 ILE A CA 1
ATOM 1463 C C . ILE A 1 186 ? -15.127 -5.076 3.476 1.00 88.56 186 ILE A C 1
ATOM 1465 O O . ILE A 1 186 ? -15.603 -4.296 2.642 1.00 88.56 186 ILE A O 1
ATOM 1469 N N . ASP A 1 187 ? -15.742 -6.188 3.856 1.00 83.31 187 ASP A N 1
ATOM 1470 C CA . ASP A 1 187 ? -17.082 -6.520 3.399 1.00 83.31 187 ASP A CA 1
ATOM 1471 C C . ASP A 1 187 ? -18.106 -5.545 3.988 1.00 83.31 187 ASP A C 1
ATOM 1473 O O . ASP A 1 187 ? -18.072 -5.205 5.171 1.00 83.31 187 ASP A O 1
ATOM 1477 N N . ASN A 1 188 ? -19.060 -5.117 3.157 1.00 78.62 188 ASN A N 1
ATOM 1478 C CA . ASN A 1 188 ? -20.155 -4.223 3.553 1.00 78.62 188 ASN A CA 1
ATOM 1479 C C . ASN A 1 188 ? -19.692 -2.889 4.170 1.00 78.62 188 ASN A C 1
ATOM 1481 O O . ASN A 1 188 ? -20.342 -2.362 5.074 1.00 78.62 188 ASN A O 1
ATOM 1485 N N . PHE A 1 189 ? -18.584 -2.330 3.678 1.00 80.31 189 PHE A N 1
ATOM 1486 C CA . PHE A 1 189 ? -18.083 -1.044 4.152 1.00 80.31 189 PHE A 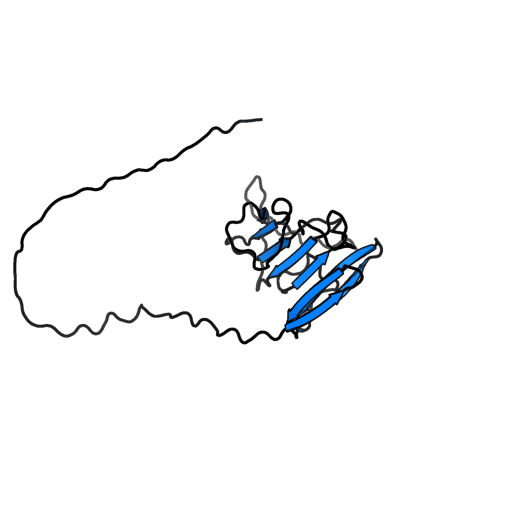CA 1
ATOM 1487 C C . PHE A 1 189 ? -19.128 0.073 4.036 1.00 80.31 189 PHE A C 1
ATOM 1489 O O . PHE A 1 189 ? -19.691 0.328 2.968 1.00 80.31 189 PHE A O 1
ATOM 1496 N N . SER A 1 190 ? -19.298 0.808 5.130 1.00 76.00 190 SER A N 1
ATOM 1497 C CA . SER A 1 190 ? -20.012 2.078 5.171 1.00 76.00 190 SER A CA 1
ATOM 1498 C C . SER A 1 190 ? -19.105 3.149 5.755 1.00 76.00 190 SER A C 1
ATOM 1500 O O . SER A 1 190 ? -18.417 2.908 6.747 1.00 76.00 190 SER A O 1
ATOM 1502 N N . SER A 1 191 ? -19.150 4.348 5.188 1.00 72.94 191 SER A N 1
ATOM 1503 C CA . SER A 1 191 ? -18.554 5.531 5.795 1.00 72.94 191 SER A CA 1
ATOM 1504 C C . SER A 1 191 ? -19.640 6.505 6.231 1.00 72.94 191 SER A C 1
ATOM 1506 O O . SER A 1 191 ? -20.752 6.515 5.708 1.00 72.94 191 SER A O 1
ATOM 1508 N N . GLU A 1 192 ? -19.310 7.327 7.216 1.00 71.25 192 GLU A N 1
ATOM 1509 C CA . GLU A 1 192 ? -20.162 8.401 7.702 1.00 71.25 192 GLU A CA 1
ATOM 1510 C C . GLU A 1 192 ? -19.304 9.658 7.824 1.00 71.25 192 GLU A C 1
ATOM 1512 O O . GLU A 1 192 ? -18.120 9.591 8.163 1.00 71.25 192 GLU A O 1
ATOM 1517 N N . SER A 1 193 ? -19.883 10.814 7.506 1.00 70.38 193 SER A N 1
ATOM 1518 C CA . SER A 1 193 ? -19.217 12.101 7.674 1.00 70.38 193 SER A CA 1
ATOM 1519 C C . SER A 1 193 ? -19.914 12.870 8.781 1.00 70.38 193 SER A C 1
ATOM 1521 O O . SER A 1 193 ? -21.139 12.951 8.805 1.00 70.38 193 SER A O 1
ATOM 1523 N N . TYR A 1 194 ? -19.129 13.450 9.679 1.00 69.94 194 TYR A N 1
ATOM 1524 C CA . TYR A 1 194 ? -19.632 14.257 10.780 1.00 69.94 194 TYR A CA 1
ATOM 1525 C C . TYR A 1 194 ? -19.153 15.694 10.619 1.00 69.94 194 TYR A C 1
ATOM 1527 O O . TYR A 1 194 ? -18.026 15.948 10.184 1.00 69.94 194 TYR A O 1
ATOM 1535 N N . ASP A 1 195 ? -20.009 16.650 10.968 1.00 72.88 195 ASP A N 1
ATOM 1536 C CA . ASP A 1 195 ? -19.552 18.014 11.199 1.00 72.88 195 ASP A CA 1
ATOM 1537 C C . ASP A 1 195 ? -18.711 18.056 12.483 1.00 72.88 195 ASP A C 1
ATOM 1539 O O . ASP A 1 195 ? -19.208 17.735 13.558 1.00 72.88 195 ASP A O 1
ATOM 1543 N N . GLU A 1 196 ? -17.445 18.467 12.394 1.00 66.44 196 GLU A N 1
ATOM 1544 C CA . GLU A 1 196 ? -16.560 18.542 13.568 1.00 66.44 196 GLU A CA 1
ATOM 1545 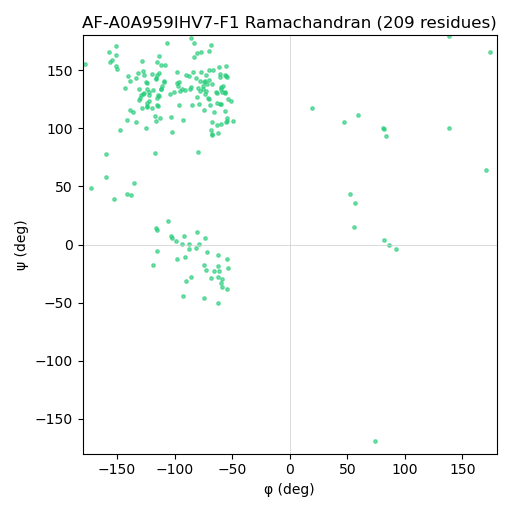C C . GLU A 1 196 ? -17.065 19.513 14.652 1.00 66.44 196 GLU A C 1
ATOM 1547 O O . GLU A 1 196 ? -16.677 19.393 15.813 1.00 66.44 196 GLU A O 1
ATOM 1552 N N . ILE A 1 197 ? -17.912 20.485 14.293 1.00 73.38 197 ILE A N 1
ATOM 1553 C CA . ILE A 1 197 ? -18.421 21.513 15.205 1.00 73.38 197 ILE A CA 1
ATOM 1554 C C . ILE A 1 197 ? -19.753 21.081 15.815 1.00 73.38 197 ILE A C 1
ATOM 1556 O O . ILE A 1 197 ? -19.957 21.273 17.014 1.00 73.38 197 ILE A O 1
ATOM 1560 N N . THR A 1 198 ? -20.671 20.534 15.015 1.00 78.00 198 THR A N 1
ATOM 1561 C CA . THR A 1 198 ? -22.020 20.194 15.500 1.00 78.00 198 THR A CA 1
ATOM 1562 C C . THR A 1 198 ? -22.191 18.726 15.883 1.00 78.00 198 THR A C 1
ATOM 1564 O O . THR A 1 198 ? -23.173 18.398 16.540 1.00 78.00 198 THR A O 1
ATOM 1567 N N . ALA A 1 199 ? -21.236 17.859 15.524 1.00 69.31 199 ALA A N 1
ATOM 1568 C CA . ALA A 1 199 ? -21.329 16.400 15.624 1.00 69.31 199 ALA A CA 1
ATOM 1569 C C . ALA A 1 199 ? -22.541 15.800 14.884 1.00 69.31 199 ALA A C 1
ATOM 1571 O O . ALA A 1 199 ? -22.884 14.636 15.092 1.00 69.31 199 ALA A O 1
ATOM 1572 N N . ASP A 1 200 ? -23.176 16.572 13.999 1.00 78.81 200 ASP A N 1
ATOM 1573 C CA . ASP A 1 200 ? -24.281 16.088 13.185 1.00 78.81 200 ASP A CA 1
ATOM 1574 C C . ASP A 1 200 ? -23.752 15.254 12.018 1.00 78.81 200 ASP A C 1
ATOM 1576 O O . ASP A 1 200 ? -22.759 15.608 11.370 1.00 78.81 200 ASP A O 1
ATOM 1580 N N . LEU A 1 201 ? -24.469 14.170 11.717 1.00 67.62 201 LEU A N 1
ATOM 1581 C CA . LEU A 1 201 ? -24.275 13.387 10.503 1.00 67.62 201 LEU A CA 1
ATOM 1582 C C . LEU A 1 201 ? -24.526 14.270 9.279 1.00 67.62 201 LEU A C 1
ATOM 1584 O O . LEU A 1 201 ? -25.623 14.796 9.074 1.00 67.62 201 LEU A O 1
ATOM 1588 N N . LYS A 1 202 ? -23.505 14.398 8.437 1.00 65.94 202 LYS A N 1
ATOM 1589 C CA . LYS A 1 202 ? -23.641 14.938 7.091 1.00 65.94 202 LYS A CA 1
ATOM 1590 C C . LYS A 1 202 ? -23.908 13.796 6.132 1.00 65.94 202 LYS A C 1
ATOM 1592 O O . LYS A 1 202 ? -23.202 12.790 6.124 1.00 65.94 202 LYS A O 1
ATOM 1597 N N . GLU A 1 203 ? -24.909 13.995 5.282 1.00 59.28 203 GLU A N 1
ATOM 1598 C CA . GLU A 1 203 ? -25.113 13.144 4.118 1.00 59.28 203 GLU A CA 1
ATOM 1599 C C . GLU A 1 203 ? -23.807 13.103 3.316 1.00 59.28 203 GLU A C 1
ATOM 1601 O O . GLU A 1 203 ? -23.237 14.150 2.984 1.00 59.28 203 GLU A O 1
ATOM 1606 N N . LEU A 1 204 ? -23.302 11.893 3.058 1.00 53.50 204 LEU A N 1
ATOM 1607 C CA . LEU A 1 204 ? -22.111 11.698 2.246 1.00 53.50 204 LEU A CA 1
ATOM 1608 C C . LEU A 1 204 ? -22.379 12.277 0.861 1.00 53.50 204 LEU A C 1
ATOM 1610 O O . LEU A 1 204 ? -23.059 11.671 0.032 1.00 53.50 204 LEU A O 1
ATOM 1614 N N . GLN A 1 205 ? -21.822 13.454 0.589 1.00 48.66 205 GLN A N 1
ATOM 1615 C CA . GLN A 1 205 ? -21.750 13.941 -0.774 1.00 48.66 205 GLN A CA 1
ATOM 1616 C C . GLN A 1 205 ? -20.774 13.032 -1.510 1.00 48.66 205 GLN A C 1
ATOM 1618 O O . GLN A 1 205 ? -19.559 13.169 -1.382 1.00 48.66 205 GLN A O 1
ATOM 1623 N N . ILE A 1 206 ? -21.325 12.067 -2.248 1.00 44.38 206 ILE A N 1
ATOM 1624 C CA . ILE A 1 206 ? -20.578 11.285 -3.225 1.00 44.38 206 ILE A CA 1
ATOM 1625 C C . ILE A 1 206 ? -19.956 12.306 -4.174 1.00 44.38 206 ILE A C 1
ATOM 1627 O O . ILE A 1 206 ? -20.651 12.936 -4.978 1.00 44.38 206 ILE A O 1
ATOM 1631 N N . TRP A 1 207 ? -18.649 12.516 -4.036 1.00 37.31 207 TRP A N 1
ATOM 1632 C CA . TRP A 1 207 ? -17.892 13.351 -4.949 1.00 37.31 207 TRP A CA 1
ATOM 1633 C C . TRP A 1 207 ? -17.965 12.682 -6.315 1.00 37.31 207 TRP A C 1
ATOM 1635 O O . TRP A 1 207 ? -17.301 11.680 -6.564 1.00 37.31 207 TRP A O 1
ATOM 1645 N N . LYS A 1 208 ? -18.809 13.214 -7.203 1.00 29.52 208 LYS A N 1
ATOM 1646 C CA . LYS A 1 208 ? -18.710 12.875 -8.618 1.00 29.52 208 LYS A CA 1
ATOM 1647 C C . LYS A 1 208 ? -17.343 13.372 -9.087 1.00 29.52 208 LYS A C 1
ATOM 1649 O O . LYS A 1 208 ? -17.092 14.573 -8.941 1.00 29.52 208 LYS A O 1
ATOM 1654 N N . PRO A 1 209 ? -16.467 12.506 -9.622 1.00 28.80 209 PRO A N 1
ATOM 1655 C CA . PRO A 1 209 ? -15.265 12.988 -10.274 1.00 28.80 209 PRO A CA 1
ATOM 1656 C C . PRO A 1 209 ? -15.697 13.961 -11.371 1.00 28.80 209 PRO A C 1
ATOM 1658 O O . PRO A 1 209 ? -16.634 13.696 -12.129 1.00 28.80 209 PRO A O 1
ATOM 1661 N N . ILE A 1 210 ? -15.077 15.137 -11.377 1.00 30.69 210 ILE A N 1
ATOM 1662 C CA . ILE A 1 210 ? -15.252 16.099 -12.459 1.00 30.69 210 ILE A CA 1
ATOM 1663 C C . ILE A 1 210 ? -14.640 15.428 -13.692 1.00 30.69 210 ILE A C 1
ATOM 1665 O O . ILE A 1 210 ? -13.447 15.130 -13.684 1.00 30.69 210 ILE A O 1
ATOM 1669 N N . ALA A 1 211 ? -15.492 15.118 -14.670 1.00 34.50 211 ALA A N 1
ATOM 1670 C CA . ALA A 1 211 ? -15.099 14.598 -15.977 1.00 34.50 211 ALA A CA 1
ATOM 1671 C C . ALA A 1 211 ? -14.313 15.637 -16.786 1.00 34.50 211 ALA A C 1
ATOM 1673 O O . ALA A 1 211 ? -14.591 16.849 -16.613 1.00 34.50 211 ALA A O 1
#

Foldseek 3Di:
DDDDDDDDDDDDDDDDDDDDDDDDDDDDDDDDDPDPDPPPPDPPPPPPPPPDFAWDWDADPLQGDIDIDGPQWDWDWDADPVRWIKIKIFHPVPCPPWDPPDDQPTDLQTWMKIWGLAADPDDHDDADKDQQVPDPDDDPDDAAFPSRPKIFHADPVGDTFKIWTHHPDGTPNGDPRITMITGDGDPPDDDWDADPVPRDTDDPPPPDPDD

Solvent-accessible surface area (backbone atoms only — not comparable to full-atom values): 14087 Å² total; per-residue (Å²): 142,87,86,83,84,91,82,87,81,88,86,85,83,83,89,82,87,85,82,90,82,82,85,83,88,78,91,79,85,86,84,89,86,88,87,85,86,83,90,85,84,76,87,68,78,74,73,74,79,76,68,90,78,60,68,37,82,49,71,40,84,75,55,56,49,71,49,74,43,52,63,75,42,45,78,48,80,46,72,47,97,89,68,44,38,43,34,38,35,32,48,64,87,75,40,85,87,58,72,82,74,78,50,89,82,51,75,56,67,46,49,34,40,35,38,19,41,62,23,75,98,67,85,76,76,84,73,56,65,40,41,40,76,72,51,91,70,85,72,98,65,92,79,64,58,33,34,81,79,10,34,39,31,37,45,98,88,66,49,78,41,35,39,39,44,25,52,59,76,68,46,62,71,43,44,97,63,23,36,37,39,39,37,49,52,37,81,88,75,81,87,84,41,63,39,92,85,76,69,43,81,43,81,76,76,77,77,72,77,85,127

Mean predicted aligned error: 14.29 Å

Nearest PDB structures (foldseek):
  2kr0-assembly1_A  TM=1.531E-01  e=6.043E+00  Homo sapiens

Radius of gyration: 26.85 Å; Cα contacts (8 Å, |Δi|>4): 282; chains: 1; bounding box: 46×66×81 Å

pLDDT: mean 77.38, std 21.66, range [25.25, 97.75]

Secondary structure (DSSP, 8-state):
-----------------------------------SS-SSS-------------EEEEEETTTTEEEEEETTEEEEEEE-TT--EEEEEEEGGG-TTSPSSP-TTS-TTS-EEEEETT--SSPPPPS-EEEGGG--S--SS-S-B-TTT-EEEE-TTS-EEEEEE-BSSPPTT--TT-EEEEE---TT----EE-TTT-PEEP--------